Protein AF-A0A5N6EU87-F1 (afdb_monomer_lite)

Organism: NCBI:txid986946

Foldseek 3Di:
DDPPPPPPPPPCPDPVVLVVVLVPDDLVPCLLVNLLSVCVVVCPPPVSLVVLCVVLVVVDDDDPLRVCLQCVVVPHCCRVVVPVVSVLVVVLVNQCSVQFLPDPSNLVSQVVVQVVVVVVCVVRPPSQADPVRVLSVLLSVLCSQQVVCVVVVHHGDDPSNLSSSLVRSQSVSQSHDGPDPDDRDRRDDSVVSVVVD

Structure (mmCIF, N/CA/C/O backbone):
data_AF-A0A5N6EU87-F1
#
_entry.id   AF-A0A5N6EU87-F1
#
loop_
_atom_site.group_PDB
_atom_site.id
_atom_site.type_symbol
_atom_site.label_atom_id
_atom_site.label_alt_id
_atom_site.label_comp_id
_atom_site.label_asym_id
_atom_site.label_entity_id
_atom_site.label_seq_id
_atom_site.pdbx_PDB_ins_code
_atom_site.Cartn_x
_atom_site.Cartn_y
_atom_site.Cartn_z
_atom_site.occupancy
_atom_site.B_iso_or_equiv
_atom_site.auth_seq_id
_atom_site.auth_comp_id
_atom_site.auth_asym_id
_atom_site.auth_atom_id
_atom_site.pdbx_PDB_model_num
ATOM 1 N N . MET A 1 1 ? -26.123 47.259 9.784 1.00 44.97 1 MET A N 1
ATOM 2 C CA . MET A 1 1 ? -26.597 46.176 8.898 1.00 44.97 1 MET A CA 1
ATOM 3 C C . MET A 1 1 ? -26.386 44.880 9.653 1.00 44.97 1 MET A C 1
ATOM 5 O O . MET A 1 1 ? -25.276 44.674 10.124 1.00 44.97 1 MET A O 1
ATOM 9 N N . ALA A 1 2 ? -27.445 44.107 9.895 1.00 49.91 2 ALA A N 1
ATOM 10 C CA . ALA A 1 2 ? -27.328 42.826 10.585 1.00 49.91 2 ALA A CA 1
ATOM 11 C C . ALA A 1 2 ? -26.668 41.816 9.639 1.00 49.91 2 ALA A C 1
ATOM 13 O O . ALA A 1 2 ? -27.057 41.730 8.477 1.00 49.91 2 ALA A O 1
ATOM 14 N N . ASP A 1 3 ? -25.650 41.116 10.130 1.00 57.56 3 ASP A N 1
ATOM 15 C CA . ASP A 1 3 ? -24.988 40.027 9.422 1.00 57.56 3 ASP A CA 1
ATOM 16 C C . ASP A 1 3 ? -25.983 38.867 9.268 1.00 57.56 3 ASP A C 1
ATOM 18 O O . ASP A 1 3 ? -26.341 38.201 10.237 1.00 57.56 3 ASP A O 1
ATOM 22 N N . THR A 1 4 ? -26.511 38.698 8.055 1.00 63.00 4 THR A N 1
ATOM 23 C CA . THR A 1 4 ? -27.472 37.646 7.697 1.00 63.00 4 THR A CA 1
ATOM 24 C C . THR A 1 4 ? -26.784 36.424 7.095 1.00 63.00 4 THR A C 1
ATOM 26 O O . THR A 1 4 ? -27.428 35.663 6.370 1.00 63.00 4 THR A O 1
ATOM 29 N N . THR A 1 5 ? -25.481 36.236 7.322 1.00 60.91 5 THR A N 1
ATOM 30 C CA . THR A 1 5 ? -24.783 35.065 6.789 1.00 60.91 5 THR A CA 1
ATOM 31 C C . THR A 1 5 ? -25.372 33.807 7.437 1.00 60.91 5 THR A C 1
ATOM 33 O O . THR A 1 5 ? -25.341 33.689 8.663 1.00 60.91 5 THR A O 1
ATOM 36 N N . PRO A 1 6 ? -25.948 32.868 6.660 1.00 50.81 6 PRO A N 1
ATOM 37 C CA . PRO A 1 6 ? -26.518 31.659 7.228 1.00 50.81 6 PRO A CA 1
ATOM 38 C C . PRO A 1 6 ? -25.422 30.885 7.961 1.00 50.81 6 PRO A C 1
ATOM 40 O O . PRO A 1 6 ? -24.416 30.487 7.372 1.00 50.81 6 PRO A O 1
ATOM 43 N N . GLU A 1 7 ? -25.623 30.694 9.263 1.00 54.41 7 GLU A N 1
ATOM 44 C CA . GLU A 1 7 ? -24.747 29.899 10.109 1.00 54.41 7 GLU A CA 1
ATOM 45 C C . GLU A 1 7 ? -24.841 28.440 9.636 1.00 54.41 7 GLU A C 1
ATOM 47 O O . GLU A 1 7 ? -25.771 27.703 9.974 1.00 54.41 7 GLU A O 1
ATOM 52 N N . PHE A 1 8 ? -23.903 28.022 8.782 1.00 47.75 8 PHE A N 1
ATOM 53 C CA . PHE A 1 8 ? -23.770 26.629 8.370 1.00 47.75 8 PHE A CA 1
ATOM 54 C C . PHE A 1 8 ? -23.341 25.801 9.585 1.00 47.75 8 PHE A C 1
ATOM 56 O O . PHE A 1 8 ? -22.157 25.560 9.825 1.00 47.75 8 PHE A O 1
ATOM 63 N N . LYS A 1 9 ? -24.317 25.323 10.361 1.00 44.72 9 LYS A N 1
ATOM 64 C CA . LYS A 1 9 ? -24.100 24.236 11.313 1.00 44.72 9 LYS A CA 1
ATOM 65 C C . LYS A 1 9 ? -23.854 22.965 10.520 1.00 44.72 9 LYS A C 1
ATOM 67 O O . LYS A 1 9 ? -24.776 22.231 10.177 1.00 44.72 9 LYS A O 1
ATOM 72 N N . VAL A 1 10 ? -22.584 22.710 10.223 1.00 52.72 10 VAL A N 1
ATOM 73 C CA . VAL A 1 10 ? -22.137 21.391 9.789 1.00 52.72 10 VAL A CA 1
ATOM 74 C C . VAL A 1 10 ? -22.455 20.440 10.941 1.00 52.72 10 VAL A C 1
ATOM 76 O O . VAL A 1 10 ? -21.722 20.384 11.929 1.00 52.72 10 VAL A O 1
ATOM 79 N N . GLU A 1 11 ? -23.562 19.700 10.841 1.00 46.25 11 GLU A N 1
ATOM 80 C CA . GLU A 1 11 ? -23.792 18.507 11.652 1.00 46.25 11 GLU A CA 1
ATOM 81 C C . GLU A 1 11 ? -22.755 17.463 11.235 1.00 46.25 11 GLU A C 1
ATOM 83 O O . GLU A 1 11 ? -23.027 16.504 10.516 1.00 46.25 11 GLU A O 1
ATOM 88 N N . ASN A 1 12 ? -21.519 17.671 11.676 1.00 50.97 12 ASN A N 1
ATOM 89 C CA . ASN A 1 12 ? -20.437 16.717 11.581 1.00 50.97 12 ASN A CA 1
ATOM 90 C C . ASN A 1 12 ? -20.791 15.593 12.556 1.00 50.97 12 ASN A C 1
ATOM 92 O O . ASN A 1 12 ? -20.241 15.516 13.653 1.00 50.97 12 ASN A O 1
ATOM 96 N N . LYS A 1 13 ? -21.771 14.746 12.212 1.00 49.25 13 LYS A N 1
ATOM 97 C CA . LYS A 1 13 ? -21.954 13.473 12.900 1.00 49.25 13 LYS A CA 1
ATOM 98 C C . LYS A 1 13 ? -20.665 12.718 12.606 1.00 49.25 13 LYS A C 1
ATOM 100 O O . LYS A 1 13 ? -20.478 12.272 11.474 1.00 49.25 13 LYS A O 1
ATOM 105 N N . PRO A 1 14 ? -19.740 12.625 13.582 1.00 59.16 14 PRO A N 1
ATOM 106 C CA . PRO A 1 14 ? -18.492 11.937 13.341 1.00 59.16 14 PRO A CA 1
ATOM 107 C C . PRO A 1 14 ? -18.859 10.512 12.952 1.00 59.16 14 PRO A C 1
ATOM 109 O O . PRO A 1 14 ? -19.917 10.026 13.359 1.00 59.16 14 PRO A O 1
ATOM 112 N N . TYR A 1 15 ? -18.001 9.845 12.189 1.00 68.25 15 TYR A N 1
ATOM 113 C CA . TYR A 1 15 ? -18.159 8.456 11.767 1.00 68.25 15 TYR A CA 1
ATOM 114 C C . TYR A 1 15 ? -18.153 7.455 12.953 1.00 68.25 15 TYR A C 1
ATOM 116 O O . TYR A 1 15 ? -17.391 6.493 12.997 1.00 68.25 15 TYR A O 1
ATOM 124 N N . ARG A 1 16 ? -19.001 7.674 13.964 1.00 75.69 16 ARG A N 1
ATOM 125 C CA . ARG A 1 16 ? -19.160 6.882 15.183 1.00 75.69 16 ARG A CA 1
ATOM 126 C C . ARG A 1 16 ? -19.587 5.464 14.837 1.00 75.69 16 ARG A C 1
ATOM 128 O O . ARG A 1 16 ? -19.197 4.541 15.540 1.00 75.69 16 ARG A O 1
ATOM 135 N N . TRP A 1 17 ? -20.339 5.300 13.748 1.00 83.38 17 TRP A N 1
ATOM 136 C CA . TRP A 1 17 ? -20.718 3.989 13.241 1.00 83.38 17 TRP A CA 1
ATOM 137 C C . TRP A 1 17 ? -19.498 3.198 12.743 1.00 83.38 17 TRP A C 1
ATOM 139 O O . TRP A 1 17 ? -19.401 2.033 13.091 1.00 83.38 17 TRP A O 1
ATOM 149 N N . LEU A 1 18 ? -18.524 3.818 12.053 1.00 85.81 18 LEU A N 1
ATOM 150 C CA . LEU A 1 18 ? -17.290 3.132 11.627 1.00 85.81 18 LEU A CA 1
ATOM 151 C C . LEU A 1 18 ? -16.512 2.613 12.829 1.00 85.81 18 LEU A C 1
ATOM 153 O O . LEU A 1 18 ? -16.092 1.461 12.858 1.00 85.81 18 LEU A O 1
ATOM 157 N N . LYS A 1 19 ? -16.325 3.479 13.833 1.00 84.12 19 LYS A N 1
ATOM 158 C CA . LYS A 1 19 ? -15.606 3.117 15.057 1.00 84.12 19 LYS A CA 1
ATOM 159 C C . LYS A 1 19 ? -16.302 1.956 15.767 1.00 84.12 19 LYS A C 1
ATOM 161 O O . LYS A 1 19 ? -15.647 0.975 16.095 1.00 84.12 19 LYS A O 1
ATOM 166 N N . ARG A 1 20 ? -17.622 2.053 15.928 1.00 88.94 20 ARG A N 1
ATOM 167 C CA . ARG A 1 20 ? -18.458 1.002 16.514 1.00 88.94 20 ARG A CA 1
ATOM 168 C C . ARG A 1 20 ? -18.341 -0.311 15.734 1.00 88.94 20 ARG A C 1
ATOM 170 O O . ARG A 1 20 ? -18.169 -1.362 16.335 1.00 88.94 20 ARG A O 1
ATOM 177 N N . GLU A 1 21 ? -18.388 -0.249 14.410 1.00 92.25 21 GLU A N 1
ATOM 178 C CA . GLU A 1 21 ? -18.302 -1.425 13.545 1.00 92.25 21 GLU A CA 1
ATOM 179 C C . GLU A 1 21 ? -16.939 -2.123 13.660 1.00 92.25 21 GLU A C 1
ATOM 181 O O . GLU A 1 21 ? -16.865 -3.345 13.779 1.00 92.25 21 GLU A O 1
ATOM 186 N N . VAL A 1 22 ? -15.849 -1.348 13.694 1.00 91.81 22 VAL A N 1
ATOM 187 C CA . VAL A 1 22 ? -14.491 -1.863 13.936 1.00 91.81 22 VAL A CA 1
ATOM 188 C C . VAL A 1 22 ? -14.361 -2.465 15.340 1.00 91.81 22 VAL A C 1
ATOM 190 O O . VAL A 1 22 ? -13.679 -3.473 15.515 1.00 91.81 22 VAL A O 1
ATOM 193 N N . GLU A 1 23 ? -15.009 -1.873 16.344 1.00 90.75 23 GLU A N 1
ATOM 194 C CA . GLU A 1 23 ? -15.009 -2.382 17.720 1.00 90.75 23 GLU A CA 1
ATOM 195 C C . GLU A 1 23 ? -15.747 -3.721 17.844 1.00 90.75 23 GLU A C 1
ATOM 197 O O . GLU A 1 23 ? -15.232 -4.617 18.517 1.00 90.75 23 GLU A O 1
ATOM 202 N N . PHE A 1 24 ? -16.884 -3.888 17.160 1.00 94.75 24 PHE A N 1
ATOM 203 C CA . PHE A 1 24 ? -17.654 -5.138 17.150 1.00 94.75 24 PHE A CA 1
ATOM 204 C C . PHE A 1 24 ? -17.024 -6.258 16.318 1.00 94.75 24 PHE A C 1
ATOM 206 O O . PHE A 1 24 ? -17.244 -7.424 16.623 1.00 94.75 24 PHE A O 1
ATOM 213 N N . SER A 1 25 ? -16.239 -5.921 15.295 1.00 96.38 25 SER A N 1
ATOM 214 C CA . SER A 1 25 ? -15.634 -6.908 14.392 1.00 96.38 25 SER A CA 1
ATOM 215 C C . SER A 1 25 ? -14.512 -7.715 15.071 1.00 96.38 25 SER A C 1
ATOM 217 O O . SER A 1 25 ? -13.758 -7.184 15.906 1.00 96.38 25 SER A O 1
ATOM 219 N N . ASP A 1 26 ? -14.361 -8.985 14.689 1.00 97.25 26 ASP A N 1
ATOM 220 C CA . ASP A 1 26 ? -13.241 -9.832 15.115 1.00 97.25 26 ASP A CA 1
ATOM 221 C C . ASP A 1 26 ? -12.032 -9.578 14.199 1.00 97.25 26 ASP A C 1
ATOM 223 O O . ASP A 1 26 ? -12.122 -9.783 12.990 1.00 97.25 26 ASP A O 1
ATOM 227 N N . PRO A 1 27 ? -10.874 -9.131 14.715 1.00 96.50 27 PRO A N 1
ATOM 228 C CA . PRO A 1 27 ? -9.720 -8.855 13.872 1.00 96.50 27 PRO A CA 1
ATOM 229 C C . PRO A 1 27 ? -9.112 -10.074 13.174 1.00 96.50 27 PRO A C 1
ATOM 231 O O . PRO A 1 27 ? -8.325 -9.854 12.259 1.00 96.50 27 PRO A O 1
ATOM 234 N N . TYR A 1 28 ? -9.426 -11.310 13.566 1.00 96.75 28 TYR A N 1
ATOM 235 C CA . TYR A 1 28 ? -8.912 -12.519 12.913 1.00 96.75 28 TYR A CA 1
ATOM 236 C C . TYR A 1 28 ? -9.824 -13.027 11.793 1.00 96.75 28 TYR A C 1
ATOM 238 O O . TYR A 1 28 ? -9.315 -13.524 10.788 1.00 96.75 28 TYR A O 1
ATOM 246 N N . GLU A 1 29 ? -11.133 -12.815 11.919 1.00 96.25 29 GLU A N 1
ATOM 247 C CA . GLU A 1 29 ? -12.136 -13.230 10.928 1.00 96.25 29 GLU A CA 1
ATOM 248 C C . GLU A 1 29 ? -12.499 -12.079 9.970 1.00 96.25 29 GLU A C 1
ATOM 250 O O . GLU A 1 29 ? -12.463 -12.221 8.748 1.00 96.25 29 GLU A O 1
ATOM 255 N N . ASP A 1 30 ? -12.744 -10.882 10.509 1.00 96.94 30 ASP A N 1
ATOM 256 C CA . ASP A 1 30 ? -13.245 -9.708 9.783 1.00 96.94 30 ASP A CA 1
ATOM 257 C C . ASP A 1 30 ? -12.132 -8.742 9.338 1.00 96.94 30 ASP A C 1
ATOM 259 O O . ASP A 1 30 ? -12.387 -7.568 9.041 1.00 96.94 30 ASP A O 1
ATOM 263 N N . TYR A 1 31 ? -10.871 -9.183 9.290 1.00 96.69 31 TYR A N 1
ATOM 264 C CA . TYR A 1 31 ? -9.730 -8.290 9.041 1.00 96.69 31 TYR A CA 1
ATOM 265 C C . TYR A 1 31 ? -9.865 -7.452 7.763 1.00 96.69 31 TYR A C 1
ATOM 267 O O . TYR A 1 31 ? -9.460 -6.290 7.743 1.00 96.69 31 TYR A O 1
ATOM 275 N N . ALA A 1 32 ? -10.449 -8.008 6.695 1.00 95.56 32 ALA A N 1
ATOM 276 C CA . ALA A 1 32 ? -10.631 -7.289 5.437 1.00 95.56 32 ALA A CA 1
ATOM 277 C C . ALA A 1 32 ? -11.630 -6.135 5.581 1.00 95.56 32 ALA A C 1
ATOM 279 O O . ALA A 1 32 ? -11.387 -5.033 5.087 1.00 95.56 32 ALA A O 1
ATOM 280 N N . LYS A 1 33 ? -12.713 -6.364 6.328 1.00 94.50 33 LYS A N 1
ATOM 281 C CA . LYS A 1 33 ? -13.704 -5.343 6.668 1.00 94.50 33 LYS A CA 1
ATOM 282 C C . LYS A 1 33 ? -13.088 -4.275 7.564 1.00 94.50 33 LYS A C 1
ATOM 284 O O . LYS A 1 33 ? -13.216 -3.094 7.255 1.00 94.50 33 LYS A O 1
ATOM 289 N N . ILE A 1 34 ? -12.378 -4.664 8.625 1.00 94.38 34 ILE A N 1
ATOM 290 C CA . ILE A 1 34 ? -11.709 -3.704 9.517 1.00 94.38 34 ILE A CA 1
ATOM 291 C C . ILE A 1 34 ? -10.723 -2.840 8.728 1.00 94.38 34 ILE A C 1
ATOM 293 O O . ILE A 1 34 ? -10.761 -1.620 8.857 1.00 94.38 34 ILE A O 1
ATOM 297 N N . TRP A 1 35 ? -9.888 -3.441 7.875 1.00 92.94 35 TRP A N 1
ATOM 298 C CA . TRP A 1 35 ? -8.933 -2.703 7.048 1.00 92.94 35 TRP A CA 1
ATOM 299 C C . TRP A 1 35 ? -9.625 -1.716 6.102 1.00 92.94 35 TRP A C 1
ATOM 301 O O . TRP A 1 35 ? -9.251 -0.543 6.064 1.00 92.94 35 TRP A O 1
ATOM 311 N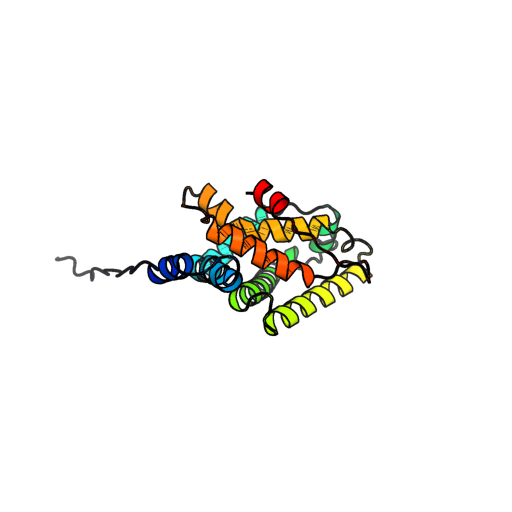 N . ARG A 1 36 ? -10.685 -2.145 5.405 1.00 91.06 36 ARG A N 1
ATOM 312 C CA . ARG A 1 36 ? -11.498 -1.264 4.556 1.00 91.06 36 ARG A CA 1
ATOM 313 C C . ARG A 1 36 ? -12.053 -0.077 5.341 1.00 91.06 36 ARG A C 1
ATOM 315 O O . ARG A 1 36 ? -11.922 1.061 4.902 1.00 91.06 36 ARG A O 1
ATOM 322 N N . LEU A 1 37 ? -12.661 -0.322 6.502 1.00 89.75 37 LEU A N 1
ATOM 323 C CA . LEU A 1 37 ? -13.218 0.740 7.347 1.00 89.75 37 LEU A CA 1
ATOM 324 C C . LEU A 1 37 ? -12.121 1.684 7.867 1.00 89.75 37 LEU A C 1
ATOM 326 O O . LEU A 1 37 ? -12.345 2.888 7.952 1.00 89.75 37 LEU A O 1
ATOM 330 N N . SER A 1 38 ? -10.931 1.150 8.152 1.00 86.75 38 SER A N 1
ATOM 331 C CA . SER A 1 38 ? -9.755 1.895 8.613 1.00 86.75 38 SER A CA 1
ATOM 332 C C . SER A 1 38 ? -9.075 2.750 7.548 1.00 86.75 38 SER A C 1
ATOM 334 O O . SER A 1 38 ? -8.503 3.786 7.894 1.00 86.75 38 SER A O 1
ATOM 336 N N . ILE A 1 39 ? -9.091 2.338 6.284 1.00 83.19 39 ILE A N 1
ATOM 337 C CA . ILE A 1 39 ? -8.350 3.019 5.215 1.00 83.19 39 ILE A CA 1
ATOM 338 C C . ILE A 1 39 ? -9.273 3.799 4.296 1.00 83.19 39 ILE A C 1
ATOM 340 O O . ILE A 1 39 ? -9.038 4.982 4.081 1.00 83.19 39 ILE A O 1
ATOM 344 N N . GLU A 1 40 ? -10.339 3.178 3.800 1.00 72.25 40 GLU A N 1
ATOM 345 C CA . GLU A 1 40 ? -11.191 3.786 2.778 1.00 72.25 40 GLU A CA 1
ATOM 346 C C . GLU A 1 40 ? -12.024 4.928 3.365 1.00 72.25 40 GLU A C 1
ATOM 348 O O . GLU A 1 40 ? -12.085 6.028 2.823 1.00 72.25 40 GLU A O 1
ATOM 353 N N . TYR A 1 41 ? -12.628 4.693 4.531 1.00 66.94 41 TYR A N 1
ATOM 354 C CA . TYR A 1 41 ? -13.566 5.648 5.118 1.00 66.94 41 TYR A CA 1
ATOM 355 C C . TYR A 1 41 ? -12.896 6.678 6.037 1.00 66.94 41 TYR A C 1
ATOM 357 O O . TYR A 1 41 ? -13.360 7.813 6.133 1.00 66.94 41 TYR A O 1
ATOM 365 N N . THR A 1 42 ? -11.779 6.332 6.683 1.00 63.56 42 THR A N 1
ATOM 366 C CA . THR A 1 42 ? -10.948 7.299 7.430 1.00 63.56 42 THR A CA 1
ATOM 367 C C . THR A 1 42 ? -9.921 8.022 6.557 1.00 63.56 42 THR A C 1
ATOM 369 O O . THR A 1 42 ? -9.281 8.959 7.034 1.00 63.56 42 THR A O 1
ATOM 372 N N . GLY A 1 43 ? -9.776 7.610 5.294 1.00 58.22 43 GLY A N 1
ATOM 373 C CA . GLY A 1 43 ? -8.859 8.170 4.304 1.00 58.22 43 GLY A CA 1
ATOM 374 C C . GLY A 1 43 ? -9.343 9.448 3.625 1.00 58.22 43 GLY A C 1
ATOM 375 O O . GLY A 1 43 ? -8.702 9.856 2.674 1.00 58.22 43 GLY A O 1
ATOM 376 N N . GLY A 1 44 ? -10.441 10.066 4.089 1.00 60.00 44 GLY A N 1
ATOM 377 C CA . GLY A 1 44 ? -10.820 11.464 3.819 1.00 60.00 44 GLY A CA 1
ATOM 378 C C . GLY A 1 44 ? -11.072 11.867 2.360 1.00 60.00 44 GLY A C 1
ATOM 379 O O . GLY A 1 44 ? -10.945 13.048 2.040 1.00 60.00 44 GLY A O 1
ATOM 380 N N . GLY A 1 45 ? -11.426 10.912 1.495 1.00 67.50 45 GLY A N 1
ATOM 381 C CA . GLY A 1 45 ? -11.710 11.154 0.077 1.00 67.50 45 GLY A CA 1
ATOM 382 C C . GLY A 1 45 ? -10.466 11.476 -0.760 1.00 67.50 45 GLY A C 1
ATOM 383 O O . GLY A 1 45 ? -9.332 11.351 -0.295 1.00 67.50 45 GLY A O 1
ATOM 384 N N . ASP A 1 46 ? -10.682 11.908 -2.005 1.00 72.38 46 ASP A N 1
ATOM 385 C CA . ASP A 1 46 ? -9.618 12.100 -3.002 1.00 72.38 46 ASP A CA 1
ATOM 386 C C . ASP A 1 46 ? -8.492 13.017 -2.514 1.00 72.38 46 ASP A C 1
ATOM 388 O O . ASP A 1 46 ? -7.320 12.750 -2.770 1.00 72.38 46 ASP A O 1
ATOM 392 N N . PHE A 1 47 ? -8.819 14.073 -1.764 1.00 81.00 47 PHE A N 1
ATOM 393 C CA . PHE A 1 47 ? -7.819 14.982 -1.205 1.00 81.00 47 PHE A CA 1
ATOM 394 C C . PHE A 1 47 ? -6.831 14.252 -0.288 1.00 81.00 47 PHE A C 1
ATOM 396 O O . PHE A 1 47 ? -5.617 14.327 -0.480 1.00 81.00 47 PHE A O 1
ATOM 403 N N . MET A 1 48 ? -7.345 13.524 0.703 1.00 78.44 48 MET A N 1
ATOM 404 C CA . MET A 1 48 ? -6.508 12.842 1.683 1.00 78.44 48 MET A CA 1
ATOM 405 C C . MET A 1 48 ? -5.755 11.662 1.059 1.00 78.44 48 MET A C 1
ATOM 407 O O . MET A 1 48 ? -4.617 11.417 1.451 1.00 78.44 48 MET A O 1
ATOM 411 N N . GLN A 1 49 ? -6.317 10.988 0.049 1.00 77.56 49 GLN A N 1
ATOM 412 C CA . GLN A 1 49 ? -5.601 9.949 -0.700 1.00 77.56 49 GLN A CA 1
ATOM 413 C C . GLN A 1 49 ? -4.454 10.514 -1.547 1.00 77.56 49 GLN A C 1
ATOM 415 O O . GLN A 1 49 ? -3.358 9.947 -1.560 1.00 77.56 49 GLN A O 1
ATOM 420 N N . ASN A 1 50 ? -4.656 11.663 -2.197 1.00 82.38 50 ASN A N 1
ATOM 421 C CA . ASN A 1 50 ? -3.584 12.360 -2.912 1.00 82.38 50 ASN A CA 1
ATOM 422 C C . ASN A 1 50 ? -2.495 12.857 -1.951 1.00 82.38 50 ASN A C 1
ATOM 424 O O . ASN A 1 50 ? -1.307 12.675 -2.222 1.00 82.38 50 ASN A O 1
ATOM 428 N N . LEU A 1 51 ? -2.883 13.412 -0.797 1.00 83.38 51 LEU A N 1
ATOM 429 C CA . LEU A 1 51 ? -1.945 13.821 0.250 1.00 83.38 51 LEU A CA 1
ATOM 430 C C . LEU A 1 51 ? -1.139 12.630 0.783 1.00 83.38 51 LEU A C 1
ATOM 432 O O . LEU A 1 51 ? 0.083 12.718 0.911 1.00 83.38 51 LEU A O 1
ATOM 436 N N . LEU A 1 52 ? -1.811 11.512 1.072 1.00 81.38 52 LEU A N 1
ATOM 437 C CA . LEU A 1 52 ? -1.166 10.274 1.498 1.00 81.38 52 LEU A CA 1
ATOM 438 C C . LEU A 1 52 ? -0.168 9.804 0.446 1.00 81.38 52 LEU A C 1
ATOM 440 O O . LEU A 1 52 ? 0.967 9.513 0.803 1.00 81.38 52 LEU A O 1
ATOM 444 N N . TYR A 1 53 ? -0.541 9.786 -0.833 1.00 82.88 53 TYR A N 1
ATOM 445 C CA . TYR A 1 53 ? 0.373 9.377 -1.896 1.00 82.88 53 TYR A CA 1
ATOM 446 C C . TYR A 1 53 ? 1.594 10.288 -2.000 1.00 82.88 53 TYR A C 1
ATOM 448 O O . TYR A 1 53 ? 2.712 9.787 -2.043 1.00 82.88 53 TYR A O 1
ATOM 456 N N . ALA A 1 54 ? 1.401 11.610 -2.001 1.00 85.81 54 ALA A N 1
ATOM 457 C CA . ALA A 1 54 ? 2.500 12.570 -2.071 1.00 85.81 54 ALA A CA 1
ATOM 458 C C . ALA A 1 54 ? 3.472 12.394 -0.893 1.00 85.81 54 ALA A C 1
ATOM 460 O O . ALA A 1 54 ? 4.689 12.365 -1.081 1.00 85.81 54 ALA A O 1
ATOM 461 N N . TYR A 1 55 ? 2.935 12.198 0.314 1.00 83.94 55 TYR A N 1
ATOM 462 C CA . TYR A 1 55 ? 3.731 11.923 1.505 1.00 83.94 55 TYR A CA 1
ATOM 463 C C . TYR A 1 55 ? 4.480 10.586 1.408 1.00 83.94 55 TYR A C 1
ATOM 465 O O . TYR A 1 55 ? 5.686 10.531 1.642 1.00 83.94 55 TYR A O 1
ATOM 473 N N . ILE A 1 56 ? 3.776 9.509 1.060 1.00 80.56 56 ILE A N 1
ATOM 474 C CA . ILE A 1 56 ? 4.306 8.143 0.963 1.00 80.56 56 ILE A CA 1
ATOM 475 C C . ILE A 1 56 ? 5.402 8.079 -0.096 1.00 80.56 56 ILE A C 1
ATOM 477 O O . ILE A 1 56 ? 6.490 7.597 0.196 1.00 80.56 56 ILE A O 1
ATOM 481 N N . PHE A 1 57 ? 5.148 8.613 -1.290 1.00 82.81 57 PHE A N 1
ATOM 482 C CA . PHE A 1 57 ? 6.090 8.586 -2.405 1.00 82.81 57 PHE A CA 1
ATOM 483 C C . PHE A 1 57 ? 7.379 9.352 -2.083 1.00 82.81 57 PHE A C 1
ATOM 485 O O . PHE A 1 57 ? 8.464 8.852 -2.352 1.00 82.81 57 PHE A O 1
ATOM 492 N N . ALA A 1 58 ? 7.284 10.513 -1.425 1.00 83.25 58 ALA A N 1
ATOM 493 C CA . ALA A 1 58 ? 8.460 11.280 -1.003 1.00 83.25 58 ALA A CA 1
ATOM 494 C C . ALA A 1 58 ? 9.269 10.611 0.125 1.00 83.25 58 ALA A C 1
ATOM 496 O O . ALA A 1 58 ? 10.443 10.917 0.304 1.00 83.25 58 ALA A O 1
ATOM 497 N N . ASN A 1 59 ? 8.648 9.719 0.905 1.00 83.00 59 ASN A N 1
ATOM 498 C CA . ASN A 1 59 ? 9.306 8.969 1.982 1.00 83.00 59 ASN A CA 1
ATOM 499 C C . ASN A 1 59 ? 9.629 7.521 1.573 1.00 83.00 59 ASN A C 1
ATOM 501 O O . ASN A 1 59 ? 10.026 6.719 2.422 1.00 83.00 59 ASN A O 1
ATOM 505 N N . PHE A 1 60 ? 9.433 7.179 0.298 1.00 83.12 60 PHE A N 1
ATOM 506 C CA . PHE A 1 60 ? 9.729 5.864 -0.240 1.00 83.12 60 PHE A CA 1
ATOM 507 C C . PHE A 1 60 ? 11.234 5.746 -0.490 1.00 83.12 60 PHE A C 1
ATOM 509 O O . PHE A 1 60 ? 11.807 6.504 -1.269 1.00 83.12 60 PHE A O 1
ATOM 516 N N . VAL A 1 61 ? 11.875 4.798 0.187 1.00 83.94 61 VAL A N 1
ATOM 517 C CA . VAL A 1 61 ? 13.305 4.513 0.050 1.00 83.94 61 VAL A CA 1
ATOM 518 C C . VAL A 1 61 ? 13.441 3.299 -0.856 1.00 83.94 61 VAL A C 1
ATOM 520 O O . VAL A 1 61 ? 13.334 2.165 -0.403 1.00 83.94 61 VAL A O 1
ATOM 523 N N . ALA A 1 62 ? 13.617 3.557 -2.147 1.00 79.50 62 ALA A N 1
ATOM 524 C CA . ALA A 1 62 ? 13.858 2.529 -3.151 1.00 79.50 62 ALA A CA 1
ATOM 525 C C . ALA A 1 62 ? 15.335 2.102 -3.137 1.00 79.50 62 ALA A C 1
ATOM 527 O O . ALA A 1 62 ? 16.214 2.957 -2.994 1.00 79.50 62 ALA A O 1
ATOM 528 N N . THR A 1 63 ? 15.631 0.815 -3.348 1.00 84.88 63 THR A N 1
ATOM 529 C CA . THR A 1 63 ? 16.995 0.400 -3.724 1.00 84.88 63 THR A CA 1
ATOM 530 C C . THR A 1 63 ? 17.385 0.970 -5.086 1.00 84.88 63 THR A C 1
ATOM 532 O O . THR A 1 63 ? 16.560 1.512 -5.830 1.00 84.88 63 THR A O 1
ATOM 535 N N . GLU A 1 64 ? 18.658 0.813 -5.441 1.00 86.00 64 GLU A N 1
ATOM 536 C CA . GLU A 1 64 ? 19.168 1.130 -6.773 1.00 86.00 64 GLU A CA 1
ATOM 537 C C . GLU A 1 64 ? 18.366 0.422 -7.878 1.00 86.00 64 GLU A C 1
ATOM 539 O O . GLU A 1 64 ? 17.956 1.071 -8.836 1.00 86.00 64 GLU A O 1
ATOM 544 N N . TRP A 1 65 ? 18.031 -0.862 -7.709 1.00 85.88 65 TRP A N 1
ATOM 545 C CA . TRP A 1 65 ? 17.274 -1.634 -8.702 1.00 85.88 65 TRP A CA 1
ATOM 546 C C . TRP A 1 65 ? 15.839 -1.128 -8.868 1.00 85.88 65 TRP A C 1
ATOM 548 O O . TRP A 1 65 ? 15.360 -0.921 -9.986 1.00 85.88 65 TRP A O 1
ATOM 558 N N . ALA A 1 66 ? 15.143 -0.875 -7.756 1.00 83.88 66 ALA A N 1
ATOM 559 C CA . ALA A 1 66 ? 13.803 -0.299 -7.807 1.00 83.88 66 ALA A CA 1
ATOM 560 C C . ALA A 1 66 ? 13.826 1.113 -8.424 1.00 83.88 66 ALA A C 1
ATOM 562 O O . ALA A 1 66 ? 12.932 1.470 -9.199 1.00 83.88 66 ALA A O 1
ATOM 563 N N . SER A 1 67 ? 14.866 1.895 -8.127 1.00 87.94 67 SER A N 1
ATOM 564 C CA . SER A 1 67 ? 15.065 3.238 -8.674 1.00 87.94 67 SER A CA 1
ATOM 565 C C . SER A 1 67 ? 15.338 3.215 -10.175 1.00 87.94 67 SER A C 1
ATOM 567 O O . SER A 1 67 ? 14.710 3.987 -10.899 1.00 87.94 67 SER A O 1
ATOM 569 N N . ASP A 1 68 ? 16.189 2.313 -10.668 1.00 89.19 68 ASP A N 1
ATOM 570 C CA . ASP A 1 68 ? 16.484 2.190 -12.100 1.00 89.19 68 ASP A CA 1
ATOM 571 C C . ASP A 1 68 ? 15.230 1.805 -12.902 1.00 89.19 68 ASP A C 1
ATOM 573 O O . ASP A 1 68 ? 14.907 2.429 -13.915 1.00 89.19 68 ASP A O 1
ATOM 577 N N . MET A 1 69 ? 14.415 0.880 -12.382 1.00 87.12 69 MET A N 1
ATOM 578 C CA . MET A 1 69 ? 13.130 0.524 -13.000 1.00 87.12 69 MET A CA 1
ATOM 579 C C . MET A 1 69 ? 12.121 1.680 -12.973 1.00 87.12 69 MET A C 1
ATOM 581 O O . MET A 1 69 ? 11.308 1.820 -13.887 1.00 87.12 69 MET A O 1
ATOM 585 N N . MET A 1 70 ? 12.142 2.535 -11.951 1.00 86.81 70 MET A N 1
ATOM 586 C CA . MET A 1 70 ? 11.257 3.702 -11.886 1.00 86.81 70 MET A CA 1
ATOM 587 C C . MET A 1 70 ? 11.732 4.843 -12.794 1.00 86.81 70 MET A C 1
ATOM 589 O O . MET A 1 70 ? 10.898 5.512 -13.413 1.00 86.81 70 MET A O 1
ATOM 593 N N . TRP A 1 71 ? 13.047 5.041 -12.899 1.00 89.56 71 TRP A N 1
ATOM 594 C CA . TRP A 1 71 ? 13.692 6.082 -13.699 1.00 89.56 71 TRP A CA 1
ATOM 595 C C . TRP A 1 71 ? 13.693 5.746 -15.195 1.00 89.56 71 TRP A C 1
ATOM 597 O O . TRP A 1 71 ? 13.392 6.603 -16.028 1.00 89.56 71 TRP A O 1
ATOM 607 N N . ARG A 1 72 ? 13.996 4.488 -15.536 1.00 89.50 72 ARG A N 1
ATOM 608 C CA . ARG A 1 72 ? 14.123 3.925 -16.894 1.00 89.50 72 ARG A CA 1
ATOM 609 C C . ARG A 1 72 ? 14.892 4.833 -17.836 1.00 89.50 72 ARG A C 1
ATOM 611 O O . ARG A 1 72 ? 14.372 5.231 -18.882 1.00 89.50 72 ARG A O 1
ATOM 618 N N . ASN A 1 73 ? 16.100 5.209 -17.426 1.00 87.62 73 ASN A N 1
ATOM 619 C CA . ASN A 1 73 ? 16.962 6.124 -18.175 1.00 87.62 73 ASN A CA 1
ATOM 620 C C . ASN A 1 73 ? 16.228 7.407 -18.644 1.00 87.62 73 ASN A C 1
ATOM 622 O O . ASN A 1 73 ? 16.303 7.796 -19.806 1.00 87.62 73 ASN A O 1
ATOM 626 N N . GLY A 1 74 ? 15.418 8.012 -17.768 1.00 89.56 74 GLY A N 1
ATOM 627 C CA . GLY A 1 74 ? 14.642 9.224 -18.064 1.00 89.56 74 GLY A CA 1
ATOM 628 C C . GLY A 1 74 ? 13.282 8.999 -18.747 1.00 89.56 74 GLY A C 1
ATOM 629 O O . GLY A 1 74 ? 12.499 9.937 -18.866 1.00 89.56 74 GLY A O 1
ATOM 630 N N . SER A 1 75 ? 12.948 7.770 -19.158 1.00 90.69 75 SER A N 1
ATOM 631 C CA . SER A 1 75 ? 11.663 7.426 -19.804 1.00 90.69 75 SER A CA 1
ATOM 632 C C . SER A 1 75 ? 10.601 6.879 -18.831 1.00 90.69 75 SER A C 1
ATOM 634 O O . SER A 1 75 ? 9.498 6.460 -19.212 1.00 90.69 75 SER A O 1
ATOM 636 N N . GLY A 1 76 ? 10.928 6.826 -17.540 1.00 89.25 76 GLY A N 1
ATOM 637 C CA . GLY A 1 76 ? 10.051 6.389 -16.462 1.00 89.25 76 GLY A CA 1
ATOM 638 C C . GLY A 1 76 ? 8.728 7.149 -16.429 1.00 89.25 76 GLY A C 1
ATOM 639 O O . GLY A 1 76 ? 8.708 8.375 -16.502 1.00 89.25 76 GLY A O 1
ATOM 640 N N . LYS A 1 77 ? 7.604 6.439 -16.243 1.00 89.44 77 LYS A N 1
ATOM 641 C CA . LYS A 1 77 ? 6.292 7.091 -16.053 1.00 89.44 77 LYS A CA 1
ATOM 642 C C . LYS A 1 77 ? 6.272 7.997 -14.818 1.00 89.44 77 LYS A C 1
ATOM 644 O O . LYS A 1 77 ? 5.494 8.938 -14.781 1.00 89.44 77 LYS A O 1
ATOM 649 N N . ALA A 1 78 ? 7.130 7.735 -13.831 1.00 86.00 78 ALA A N 1
ATOM 650 C CA . ALA A 1 78 ? 7.303 8.613 -12.677 1.00 86.00 78 ALA A CA 1
ATOM 651 C C . ALA A 1 78 ? 7.796 10.022 -13.065 1.00 86.00 78 ALA A C 1
ATOM 653 O O . ALA A 1 78 ? 7.511 10.971 -12.346 1.00 86.00 78 ALA A O 1
ATOM 654 N N . LEU A 1 79 ? 8.491 10.155 -14.202 1.00 88.38 79 LEU A N 1
ATOM 655 C CA . LEU A 1 79 ? 9.050 11.416 -14.698 1.00 88.38 79 LEU A CA 1
ATOM 656 C C . LEU A 1 79 ? 8.173 12.044 -15.779 1.00 88.38 79 LEU A C 1
ATOM 658 O O . LEU A 1 79 ? 7.933 13.244 -15.770 1.00 88.38 79 LEU A O 1
ATOM 662 N N . THR A 1 80 ? 7.691 11.226 -16.714 1.00 92.44 80 THR A N 1
ATOM 663 C CA . THR A 1 80 ? 7.019 11.709 -17.930 1.00 92.44 80 THR A CA 1
ATOM 664 C C . THR A 1 80 ? 5.500 11.781 -17.802 1.00 92.44 80 THR A C 1
ATOM 666 O O . THR A 1 80 ? 4.857 12.503 -18.556 1.00 92.44 80 THR A O 1
ATOM 669 N N . GLN A 1 81 ? 4.912 11.016 -16.875 1.00 92.44 81 GLN A N 1
ATOM 670 C CA . GLN A 1 81 ? 3.463 10.826 -16.725 1.00 92.44 81 GLN A CA 1
ATOM 671 C C . GLN A 1 81 ? 3.088 10.684 -15.241 1.00 92.44 81 GLN A C 1
ATOM 673 O O . GLN A 1 81 ? 2.349 9.775 -14.853 1.00 92.44 81 GLN A O 1
ATOM 678 N N . ALA A 1 82 ? 3.650 11.548 -14.388 1.00 87.12 82 ALA A N 1
ATOM 679 C CA . ALA A 1 82 ? 3.576 11.403 -12.934 1.00 87.12 82 ALA A CA 1
ATOM 680 C C . ALA A 1 82 ? 2.127 11.282 -12.426 1.00 87.12 82 ALA A C 1
ATOM 682 O O . ALA A 1 82 ? 1.819 10.355 -11.677 1.00 87.12 82 ALA A O 1
ATOM 683 N N . THR A 1 83 ? 1.223 12.148 -12.894 1.00 88.06 83 THR A N 1
ATOM 684 C CA . THR A 1 83 ? -0.200 12.127 -12.516 1.00 88.06 83 THR A CA 1
ATOM 685 C C . THR A 1 83 ? -0.885 10.817 -12.905 1.00 88.06 83 THR A C 1
ATOM 687 O O . THR A 1 83 ? -1.535 10.191 -12.069 1.00 88.06 83 THR A O 1
ATOM 690 N N . ASP A 1 84 ? -0.691 10.338 -14.135 1.00 90.00 84 ASP A N 1
ATOM 691 C CA . ASP A 1 84 ? -1.291 9.077 -14.590 1.00 90.00 84 ASP A CA 1
ATOM 692 C C . ASP A 1 84 ? -0.740 7.880 -13.812 1.00 90.00 84 ASP A C 1
ATOM 694 O O . ASP A 1 84 ? -1.482 6.965 -13.448 1.00 90.00 84 ASP A O 1
ATOM 698 N N . ARG A 1 85 ? 0.561 7.899 -13.497 1.00 88.25 85 ARG A N 1
ATOM 699 C CA . ARG A 1 85 ? 1.213 6.876 -12.672 1.00 88.25 85 ARG A CA 1
ATOM 700 C C . ARG A 1 85 ? 0.631 6.841 -11.257 1.00 88.25 85 ARG A C 1
ATOM 702 O O . ARG A 1 85 ? 0.453 5.743 -10.718 1.00 88.25 85 ARG A O 1
ATOM 709 N N . VAL A 1 86 ? 0.346 8.002 -10.663 1.00 86.75 86 VAL A N 1
ATOM 710 C CA . VAL A 1 86 ? -0.311 8.117 -9.349 1.00 86.75 86 VAL A CA 1
ATOM 711 C C . VAL A 1 86 ? -1.731 7.567 -9.420 1.00 86.75 86 VAL A C 1
ATOM 713 O O . VAL A 1 86 ? -2.066 6.667 -8.651 1.00 86.75 86 VAL A O 1
ATOM 716 N N . ASN A 1 87 ? -2.532 8.040 -10.376 1.00 87.88 87 ASN A N 1
ATOM 717 C CA . ASN A 1 87 ? -3.925 7.627 -10.549 1.00 87.88 87 ASN A CA 1
ATOM 718 C C . ASN A 1 87 ? -4.052 6.115 -10.757 1.00 87.88 87 ASN A C 1
ATOM 720 O O . ASN A 1 87 ? -4.906 5.464 -10.157 1.00 87.88 87 ASN A O 1
ATOM 724 N N . GLU A 1 88 ? -3.167 5.532 -11.564 1.00 90.50 88 GLU A N 1
ATOM 725 C CA . GLU A 1 88 ? -3.120 4.090 -11.782 1.00 90.50 88 GLU A CA 1
ATOM 726 C C . GLU A 1 88 ? -2.796 3.323 -10.492 1.00 90.50 88 GLU A C 1
ATOM 728 O O . GLU A 1 88 ? -3.447 2.325 -10.182 1.00 90.50 88 GLU A O 1
ATOM 733 N N . THR A 1 89 ? -1.833 3.810 -9.705 1.00 88.88 89 THR A N 1
ATOM 734 C CA . THR A 1 89 ? -1.479 3.198 -8.413 1.00 88.88 89 THR A CA 1
ATOM 735 C C . THR A 1 89 ? -2.641 3.251 -7.433 1.00 88.88 89 THR A C 1
ATOM 737 O O . THR A 1 89 ? -2.982 2.237 -6.826 1.00 88.88 89 THR A O 1
ATOM 740 N N . GLN A 1 90 ? -3.265 4.422 -7.303 1.00 87.31 90 GLN A N 1
ATOM 741 C CA . GLN A 1 90 ? -4.405 4.635 -6.418 1.00 87.31 90 GLN A CA 1
ATOM 742 C C . GLN A 1 90 ? -5.581 3.750 -6.810 1.00 87.31 90 GLN A C 1
ATOM 744 O O . GLN A 1 90 ? -6.148 3.079 -5.957 1.00 87.31 90 GLN A O 1
ATOM 749 N N . ARG A 1 91 ? -5.881 3.627 -8.107 1.00 89.69 91 ARG A N 1
ATOM 750 C CA . ARG A 1 91 ? -6.949 2.744 -8.586 1.00 89.69 91 ARG A CA 1
ATOM 751 C C . ARG A 1 91 ? -6.740 1.289 -8.159 1.00 89.69 91 ARG A C 1
ATOM 753 O O . ARG A 1 91 ? -7.698 0.628 -7.750 1.00 89.69 91 ARG A O 1
ATOM 760 N N . HIS A 1 92 ? -5.510 0.786 -8.246 1.00 92.62 92 HIS A N 1
ATOM 761 C CA . HIS A 1 92 ? -5.185 -0.560 -7.780 1.00 92.62 92 HIS A CA 1
ATOM 762 C C . HIS A 1 92 ? -5.337 -0.680 -6.261 1.00 92.62 92 HIS A C 1
ATOM 764 O O . HIS A 1 92 ? -6.046 -1.571 -5.797 1.00 92.62 92 HIS A O 1
ATOM 770 N N . PHE A 1 93 ? -4.763 0.245 -5.490 1.00 89.69 93 PHE A N 1
ATOM 771 C CA . PHE A 1 93 ? -4.882 0.225 -4.034 1.00 89.69 93 PHE A CA 1
ATOM 772 C C . PHE A 1 93 ? -6.330 0.335 -3.545 1.00 89.69 93 PHE A C 1
ATOM 774 O O . PHE A 1 93 ? -6.737 -0.497 -2.739 1.00 89.69 93 PHE A O 1
ATOM 781 N N . SER A 1 94 ? -7.133 1.260 -4.076 1.00 88.94 94 SER A N 1
ATOM 782 C CA . SER A 1 94 ? -8.561 1.378 -3.753 1.00 88.94 94 SER A CA 1
ATOM 783 C C . SER A 1 94 ? -9.322 0.096 -4.080 1.00 88.94 94 SER A C 1
ATOM 785 O O . SER A 1 94 ? -10.124 -0.365 -3.273 1.00 88.94 94 SER A O 1
ATOM 787 N N . THR A 1 95 ? -9.027 -0.549 -5.217 1.00 93.44 95 THR A N 1
ATOM 788 C CA . THR A 1 95 ? -9.611 -1.862 -5.549 1.00 93.44 95 THR A CA 1
ATOM 789 C C . THR A 1 95 ? -9.279 -2.884 -4.462 1.00 93.44 95 THR A C 1
ATOM 791 O O . THR A 1 95 ? -10.168 -3.581 -3.973 1.00 93.44 95 THR A O 1
ATOM 794 N N . TRP A 1 96 ? -8.015 -2.958 -4.039 1.00 93.94 96 TRP A N 1
ATOM 795 C CA . TRP A 1 96 ? -7.582 -3.917 -3.025 1.00 93.94 96 TRP A CA 1
ATOM 796 C C . TRP A 1 96 ? -8.227 -3.624 -1.674 1.00 93.94 96 TRP A C 1
ATOM 798 O O . TRP A 1 96 ? -8.760 -4.536 -1.050 1.00 93.94 96 TRP A O 1
ATOM 808 N N . TRP A 1 97 ? -8.216 -2.370 -1.223 1.00 90.06 97 TRP A N 1
ATOM 809 C CA . TRP A 1 97 ? -8.764 -1.965 0.072 1.00 90.06 97 TRP A CA 1
ATOM 810 C C . TRP A 1 97 ? -10.277 -2.143 0.148 1.00 90.06 97 TRP A C 1
ATOM 812 O O . TRP A 1 97 ? -10.786 -2.561 1.187 1.00 90.06 97 TRP A O 1
ATOM 822 N N . TYR A 1 98 ? -10.991 -1.876 -0.945 1.00 90.75 98 TYR A N 1
ATOM 823 C CA . TYR A 1 98 ? -12.440 -2.005 -0.995 1.00 90.75 98 TYR A CA 1
ATOM 824 C C . TYR A 1 98 ? -12.905 -3.467 -1.016 1.00 90.75 98 TYR A C 1
ATOM 826 O O . TYR A 1 98 ? -13.828 -3.836 -0.283 1.00 90.75 98 TYR A O 1
ATOM 834 N N . TYR A 1 99 ? -12.292 -4.295 -1.865 1.00 94.31 99 TYR A N 1
ATOM 835 C CA . TYR A 1 99 ? -12.741 -5.670 -2.097 1.00 94.31 99 TYR A CA 1
ATOM 836 C C . TYR A 1 99 ? -12.038 -6.706 -1.213 1.00 94.31 99 TYR A C 1
ATOM 838 O O . TYR A 1 99 ? -12.609 -7.748 -0.894 1.00 94.31 99 TYR A O 1
ATOM 846 N N . GLY A 1 100 ? -10.803 -6.435 -0.804 1.00 94.44 100 GLY A N 1
ATOM 847 C CA . GLY A 1 100 ? -9.992 -7.339 -0.002 1.00 94.44 100 GLY A CA 1
ATOM 848 C C . GLY A 1 100 ? -9.377 -8.511 -0.774 1.00 94.44 100 GLY A C 1
ATOM 849 O O . GLY A 1 100 ? -9.668 -8.725 -1.953 1.00 94.44 100 GLY A O 1
ATOM 850 N N . PRO A 1 101 ? -8.494 -9.286 -0.120 1.00 95.12 101 PRO A N 1
ATOM 851 C CA . PRO A 1 101 ? -7.601 -10.249 -0.775 1.00 95.12 101 PRO A CA 1
ATOM 852 C C . PRO A 1 101 ? -8.307 -11.455 -1.407 1.00 95.12 101 PRO A C 1
ATOM 854 O O . PRO A 1 101 ? -7.771 -12.082 -2.317 1.00 95.12 101 PRO A O 1
ATOM 857 N N . HIS A 1 102 ? -9.510 -11.797 -0.943 1.00 94.31 102 HIS A N 1
ATOM 858 C CA . HIS A 1 102 ? -10.223 -12.989 -1.417 1.00 94.31 102 HIS A CA 1
ATOM 859 C C . HIS A 1 102 ? -11.123 -12.726 -2.616 1.00 94.31 102 HIS A C 1
ATOM 861 O O . HIS A 1 102 ? -11.588 -13.672 -3.246 1.00 94.31 102 HIS A O 1
ATOM 867 N N . HIS A 1 103 ? -11.360 -11.459 -2.943 1.00 97.12 103 HIS A N 1
ATOM 868 C CA . HIS A 1 103 ? -12.312 -11.087 -3.973 1.00 97.12 103 HIS A CA 1
ATOM 869 C C . HIS A 1 103 ? -11.717 -11.222 -5.389 1.00 97.12 103 HIS A C 1
ATOM 871 O O . HIS A 1 103 ? -10.555 -10.852 -5.601 1.00 97.12 103 HIS A O 1
ATOM 877 N N . PRO A 1 104 ? -12.499 -11.680 -6.388 1.00 97.38 104 PRO A N 1
ATOM 878 C CA . PRO A 1 104 ? -12.028 -11.834 -7.767 1.00 97.38 104 PRO A CA 1
ATOM 879 C C . PRO A 1 104 ? -11.446 -10.556 -8.387 1.00 97.38 104 PRO A C 1
ATOM 881 O O . PRO A 1 104 ? -10.427 -10.623 -9.068 1.00 97.38 104 PRO A O 1
ATOM 884 N N . GLU A 1 105 ? -12.033 -9.386 -8.113 1.00 97.50 105 GLU A N 1
ATOM 885 C CA . GLU A 1 105 ? -11.523 -8.106 -8.643 1.00 97.50 105 GLU A CA 1
ATOM 886 C C . GLU A 1 105 ? -10.128 -7.753 -8.113 1.00 97.50 105 GLU A C 1
ATOM 888 O O . GLU A 1 105 ? -9.280 -7.266 -8.863 1.00 97.50 105 GLU A O 1
ATOM 893 N N . THR A 1 106 ? -9.838 -8.072 -6.849 1.00 97.00 106 THR A N 1
ATOM 894 C CA . THR A 1 106 ? -8.490 -7.907 -6.293 1.00 97.00 106 THR A CA 1
ATOM 895 C C . THR A 1 106 ? -7.504 -8.829 -6.998 1.00 97.00 106 THR A C 1
ATOM 897 O O . THR A 1 106 ? -6.446 -8.371 -7.423 1.00 97.00 106 THR A O 1
ATOM 900 N N . ARG A 1 107 ? -7.864 -10.104 -7.199 1.00 95.56 107 ARG A N 1
ATOM 901 C CA . ARG A 1 107 ? -7.012 -11.074 -7.911 1.00 95.56 107 ARG A CA 1
ATOM 902 C C . ARG A 1 107 ? -6.721 -10.622 -9.339 1.00 95.56 107 ARG A C 1
ATOM 904 O O . ARG A 1 107 ? -5.564 -10.548 -9.733 1.00 95.56 107 ARG A O 1
ATOM 911 N N . LYS A 1 108 ? -7.755 -10.200 -10.070 1.00 97.06 108 LYS A N 1
ATOM 912 C CA . LYS A 1 108 ? -7.628 -9.638 -11.421 1.00 97.06 108 LYS A CA 1
ATOM 913 C C . LYS A 1 108 ? -6.714 -8.415 -11.444 1.00 97.06 108 LYS A C 1
ATOM 915 O O . LYS A 1 108 ? -5.877 -8.280 -12.336 1.00 97.06 108 LYS A O 1
ATOM 920 N N . SER A 1 109 ? -6.852 -7.525 -10.464 1.00 97.25 109 SER A N 1
ATOM 921 C CA . SER A 1 109 ? -5.973 -6.369 -10.332 1.00 97.25 109 SER A CA 1
ATOM 922 C C . SER A 1 109 ? -4.519 -6.774 -10.076 1.00 97.25 109 SER A C 1
ATOM 924 O O . SER A 1 109 ? -3.624 -6.146 -10.638 1.00 97.25 109 SER A O 1
ATOM 926 N N . ILE A 1 110 ? -4.270 -7.776 -9.235 1.00 94.38 110 ILE A N 1
ATOM 927 C CA . ILE A 1 110 ? -2.919 -8.268 -8.942 1.00 94.38 110 ILE A CA 1
ATOM 928 C C . ILE A 1 110 ? -2.312 -8.962 -10.165 1.00 94.38 110 ILE A C 1
ATOM 930 O O . ILE A 1 110 ? -1.153 -8.717 -10.485 1.00 94.38 110 ILE A O 1
ATOM 934 N N . ASP A 1 111 ? -3.096 -9.722 -10.929 1.00 93.62 111 ASP A N 1
ATOM 935 C CA . ASP A 1 111 ? -2.640 -10.352 -12.172 1.00 93.62 111 ASP A CA 1
ATOM 936 C C . ASP A 1 111 ? -2.148 -9.330 -13.204 1.00 93.62 111 ASP A C 1
ATOM 938 O O . ASP A 1 111 ? -1.168 -9.576 -13.911 1.00 93.62 111 ASP A O 1
ATOM 942 N N . ILE A 1 112 ? -2.799 -8.165 -13.291 1.00 95.38 112 ILE A N 1
ATOM 943 C CA . ILE A 1 112 ? -2.351 -7.059 -14.151 1.00 95.38 112 ILE A CA 1
ATOM 944 C C . ILE A 1 112 ? -0.970 -6.556 -13.704 1.00 95.38 112 ILE A C 1
ATOM 946 O O . ILE A 1 112 ? -0.089 -6.363 -14.547 1.00 95.38 112 ILE A O 1
ATOM 950 N N . ILE A 1 113 ? -0.758 -6.387 -12.394 1.00 93.00 113 ILE A N 1
ATOM 951 C CA . ILE A 1 113 ? 0.535 -5.972 -11.833 1.00 93.00 113 ILE A CA 1
ATOM 952 C C . ILE A 1 113 ? 1.605 -7.041 -12.071 1.00 93.00 113 ILE A C 1
ATOM 954 O O . ILE A 1 113 ? 2.677 -6.720 -12.578 1.00 93.00 113 ILE A O 1
ATOM 958 N N . ASN A 1 114 ? 1.300 -8.313 -11.820 1.00 91.38 114 ASN A N 1
ATOM 959 C CA . ASN A 1 114 ? 2.215 -9.428 -12.060 1.00 91.38 114 ASN A CA 1
ATOM 960 C C . ASN A 1 114 ? 2.633 -9.518 -13.536 1.00 91.38 114 ASN A C 1
ATOM 962 O O . ASN A 1 114 ? 3.814 -9.683 -13.844 1.00 91.38 114 ASN A O 1
ATOM 966 N N . LYS A 1 115 ? 1.689 -9.351 -14.475 1.00 90.62 115 LYS A N 1
ATOM 967 C CA . LYS A 1 115 ? 1.994 -9.294 -15.917 1.00 90.62 115 LYS A CA 1
ATOM 968 C C . LYS A 1 115 ? 2.915 -8.125 -16.256 1.00 90.62 115 LYS A C 1
ATOM 970 O O . LYS A 1 115 ? 3.822 -8.288 -17.070 1.00 90.62 115 LYS A O 1
ATOM 975 N N . ARG A 1 116 ? 2.709 -6.965 -15.627 1.00 90.06 116 ARG A N 1
ATOM 976 C CA . ARG A 1 116 ? 3.565 -5.787 -15.804 1.00 90.06 116 ARG A CA 1
ATOM 977 C C . ARG A 1 116 ? 4.972 -6.015 -15.261 1.00 90.06 116 ARG A C 1
ATOM 979 O O . ARG A 1 116 ? 5.926 -5.751 -15.984 1.00 90.06 116 ARG A O 1
ATOM 986 N N . HIS A 1 117 ? 5.099 -6.527 -14.040 1.00 89.75 117 HIS A N 1
ATOM 987 C CA . HIS A 1 117 ? 6.391 -6.855 -13.431 1.00 89.75 117 HIS A CA 1
ATOM 988 C C . HIS A 1 117 ? 7.147 -7.867 -14.294 1.00 89.75 117 HIS A C 1
ATOM 990 O O . HIS A 1 117 ? 8.290 -7.624 -14.660 1.00 89.75 117 HIS A O 1
ATOM 996 N N . LYS A 1 118 ? 6.475 -8.931 -14.754 1.00 86.81 118 LYS A N 1
ATOM 997 C CA . LYS A 1 118 ? 7.049 -9.899 -15.702 1.00 86.81 118 LYS A CA 1
ATOM 998 C C . LYS A 1 118 ? 7.478 -9.255 -17.023 1.00 86.81 118 LYS A C 1
ATOM 1000 O O . LYS A 1 118 ? 8.502 -9.632 -17.585 1.00 86.81 118 LYS A O 1
ATOM 1005 N N . GLY A 1 119 ? 6.693 -8.311 -17.542 1.00 88.44 119 GLY A N 1
ATOM 1006 C CA . GLY A 1 119 ? 7.037 -7.550 -18.741 1.00 88.44 119 GLY A CA 1
ATOM 1007 C C . GLY A 1 119 ? 8.315 -6.734 -18.553 1.00 88.44 119 GLY A C 1
ATOM 1008 O O . GLY A 1 119 ? 9.211 -6.818 -19.386 1.00 88.44 119 GLY A O 1
ATOM 1009 N N . HIS A 1 120 ? 8.424 -6.005 -17.440 1.00 87.50 120 HIS A N 1
ATOM 1010 C CA . HIS A 1 120 ? 9.615 -5.223 -17.109 1.00 87.50 120 HIS A CA 1
ATOM 1011 C C . HIS A 1 120 ? 10.832 -6.094 -16.787 1.00 87.50 120 HIS A C 1
ATOM 1013 O O . HIS A 1 120 ? 11.919 -5.754 -17.238 1.00 87.50 120 HIS A O 1
ATOM 1019 N N . GLY A 1 121 ? 10.664 -7.242 -16.126 1.00 86.75 121 GLY A N 1
ATOM 1020 C CA . GLY A 1 121 ? 11.760 -8.179 -15.845 1.00 86.75 121 GLY A CA 1
ATOM 1021 C C . GLY A 1 121 ? 12.475 -8.689 -17.103 1.00 86.75 121 GLY A C 1
ATOM 1022 O O . GLY A 1 121 ? 13.658 -8.991 -17.060 1.00 86.75 121 GLY A O 1
ATOM 1023 N N . ARG A 1 122 ? 11.815 -8.693 -18.273 1.00 86.00 122 ARG A N 1
ATOM 1024 C CA . ARG A 1 122 ? 12.485 -9.003 -19.554 1.00 86.00 122 ARG A CA 1
ATOM 1025 C C . ARG A 1 122 ? 13.519 -7.953 -19.962 1.00 86.00 122 ARG A C 1
ATOM 1027 O O . ARG A 1 122 ? 14.500 -8.296 -20.608 1.00 86.00 122 ARG A O 1
ATOM 1034 N N . SER A 1 123 ? 13.262 -6.686 -19.645 1.00 87.12 123 SER A N 1
ATOM 1035 C CA . SER A 1 123 ? 14.157 -5.561 -19.947 1.00 87.12 123 SER A CA 1
ATOM 1036 C C . SER A 1 123 ? 15.126 -5.262 -18.804 1.00 87.12 123 SER A C 1
ATOM 1038 O O . SER A 1 123 ? 16.166 -4.665 -19.046 1.00 87.12 123 SER A O 1
ATOM 1040 N N . TYR A 1 124 ? 14.792 -5.697 -17.588 1.00 86.81 124 TYR A N 1
ATOM 1041 C CA . TYR A 1 124 ? 15.567 -5.498 -16.366 1.00 86.81 124 TYR A CA 1
ATOM 1042 C C . TYR A 1 124 ? 15.714 -6.830 -15.607 1.00 86.81 124 TYR A C 1
ATOM 1044 O O . TYR A 1 124 ? 15.072 -7.009 -14.567 1.00 86.81 124 TYR A O 1
ATOM 1052 N N . PRO A 1 125 ? 16.508 -7.791 -16.119 1.00 86.12 125 PRO A N 1
ATOM 1053 C CA . PRO A 1 125 ? 16.659 -9.094 -15.477 1.00 86.12 125 PRO A CA 1
ATOM 1054 C C . PRO A 1 125 ? 17.148 -8.966 -14.030 1.00 86.12 125 PRO A C 1
ATOM 1056 O O . PRO A 1 125 ? 18.019 -8.147 -13.727 1.00 86.12 125 PRO A O 1
ATOM 1059 N N . GLY A 1 126 ? 16.568 -9.755 -13.129 1.00 84.19 126 GLY A N 1
ATOM 1060 C CA . GLY A 1 126 ? 16.898 -9.774 -11.701 1.00 84.19 126 GLY A CA 1
ATOM 1061 C C . GLY A 1 126 ? 16.297 -8.630 -10.875 1.00 84.19 126 GLY A C 1
ATOM 1062 O O . GLY A 1 126 ? 16.282 -8.704 -9.649 1.00 84.19 126 GLY A O 1
ATOM 1063 N N . HIS A 1 127 ? 15.736 -7.588 -11.492 1.00 86.00 127 HIS A N 1
ATOM 1064 C CA . HIS A 1 127 ? 15.211 -6.438 -10.743 1.00 86.00 127 HIS A CA 1
ATOM 1065 C C . HIS A 1 127 ? 13.912 -6.755 -9.985 1.00 86.00 127 HIS A C 1
ATOM 1067 O O . HIS A 1 127 ? 13.510 -5.997 -9.104 1.00 86.00 127 HIS A O 1
ATOM 1073 N N . PHE A 1 128 ? 13.254 -7.880 -10.290 1.00 84.88 128 PHE A N 1
ATOM 1074 C CA . PHE A 1 128 ? 12.055 -8.351 -9.589 1.00 84.88 128 PHE A CA 1
ATOM 1075 C C . PHE A 1 128 ? 12.312 -9.627 -8.777 1.00 84.88 128 PHE A C 1
ATOM 1077 O O . PHE A 1 128 ? 11.362 -10.299 -8.358 1.00 84.88 128 PHE A O 1
ATOM 1084 N N . SER A 1 129 ? 13.581 -9.986 -8.575 1.00 82.38 129 SER A N 1
ATOM 1085 C CA . SER A 1 129 ? 13.984 -11.233 -7.929 1.00 82.38 129 SER A CA 1
ATOM 1086 C C . SER A 1 129 ? 14.159 -11.095 -6.413 1.00 82.38 129 SER A C 1
ATOM 1088 O O . SER A 1 129 ? 14.037 -12.081 -5.687 1.00 82.38 129 SER A O 1
ATOM 1090 N N . ASP A 1 130 ? 14.429 -9.883 -5.921 1.00 80.81 130 ASP A N 1
ATOM 1091 C CA . ASP A 1 130 ? 14.601 -9.624 -4.494 1.00 80.81 130 ASP A CA 1
ATOM 1092 C C . ASP A 1 130 ? 13.260 -9.446 -3.768 1.00 80.81 130 ASP A C 1
ATOM 1094 O O . ASP A 1 130 ? 12.501 -8.500 -3.975 1.00 80.81 130 ASP A O 1
ATOM 1098 N N . THR A 1 131 ? 12.990 -10.370 -2.854 1.00 81.25 131 THR A N 1
ATOM 1099 C CA . THR A 1 131 ? 11.802 -10.365 -1.995 1.00 81.25 131 THR A CA 1
ATOM 1100 C C . THR A 1 131 ? 11.805 -9.261 -0.930 1.00 81.25 131 THR A C 1
ATOM 1102 O O . THR A 1 131 ? 10.741 -8.949 -0.376 1.00 81.25 131 THR A O 1
ATOM 1105 N N . SER A 1 132 ? 12.969 -8.684 -0.617 1.00 82.38 132 SER A N 1
ATOM 1106 C CA . SER A 1 132 ? 13.114 -7.641 0.401 1.00 82.38 132 SER A CA 1
ATOM 1107 C C . SER A 1 132 ? 12.365 -6.369 -0.003 1.00 82.38 132 SER A C 1
ATOM 1109 O O . SER A 1 132 ? 11.632 -5.809 0.811 1.00 82.38 132 SER A O 1
ATOM 1111 N N . GLU A 1 133 ? 12.422 -6.009 -1.286 1.00 81.62 133 GLU A N 1
ATOM 1112 C CA . GLU A 1 133 ? 11.724 -4.865 -1.878 1.00 81.62 133 GLU A CA 1
ATOM 1113 C C . GLU A 1 133 ? 10.207 -4.992 -1.772 1.00 81.62 133 GLU A C 1
ATOM 1115 O O . GLU A 1 133 ? 9.508 -4.104 -1.281 1.00 81.62 133 GLU A O 1
ATOM 1120 N N . TYR A 1 134 ? 9.679 -6.154 -2.145 1.00 84.75 134 TYR A N 1
ATOM 1121 C CA . TYR A 1 134 ? 8.253 -6.419 -2.014 1.00 84.75 134 TYR A CA 1
ATOM 1122 C C . TYR A 1 134 ? 7.801 -6.372 -0.549 1.00 84.75 134 TYR A C 1
ATOM 1124 O O . TYR A 1 134 ? 6.742 -5.826 -0.233 1.00 84.75 134 TYR A O 1
ATOM 1132 N N . THR A 1 135 ? 8.611 -6.928 0.355 1.00 85.12 135 THR A N 1
ATOM 1133 C CA . THR A 1 135 ? 8.334 -6.897 1.796 1.00 85.12 135 THR A CA 1
ATOM 1134 C C . THR A 1 135 ? 8.340 -5.462 2.316 1.00 85.12 135 THR A C 1
ATOM 1136 O O . THR A 1 135 ? 7.428 -5.078 3.050 1.00 85.12 135 THR A O 1
ATOM 1139 N N . TYR A 1 136 ? 9.321 -4.656 1.903 1.00 86.56 136 TYR A N 1
ATOM 1140 C CA . TYR A 1 136 ? 9.428 -3.246 2.253 1.00 86.56 136 TYR A CA 1
ATOM 1141 C C . TYR A 1 136 ? 8.197 -2.465 1.796 1.00 86.56 136 TYR A C 1
ATOM 1143 O O . TYR A 1 136 ? 7.529 -1.866 2.639 1.00 86.56 136 TYR A O 1
ATOM 1151 N N . VAL A 1 137 ? 7.843 -2.528 0.506 1.00 86.00 137 VAL A N 1
ATOM 1152 C CA . VAL A 1 137 ? 6.683 -1.820 -0.063 1.00 86.00 137 VAL A CA 1
ATOM 1153 C C . VAL A 1 137 ? 5.409 -2.173 0.697 1.00 86.00 137 VAL A C 1
ATOM 1155 O O . VAL A 1 137 ? 4.655 -1.289 1.097 1.00 86.00 137 VAL A O 1
ATOM 1158 N N . ILE A 1 138 ? 5.179 -3.461 0.944 1.00 89.12 138 ILE A N 1
ATOM 1159 C CA . ILE A 1 138 ? 3.950 -3.932 1.582 1.00 89.12 138 ILE A CA 1
ATOM 1160 C C . ILE A 1 138 ? 3.876 -3.486 3.040 1.00 89.12 138 ILE A C 1
ATOM 1162 O O . ILE A 1 138 ? 2.847 -2.959 3.467 1.00 89.12 138 ILE A O 1
ATOM 1166 N N . CYS A 1 139 ? 4.960 -3.649 3.799 1.00 87.88 139 CYS A N 1
ATOM 1167 C CA . CYS A 1 139 ? 5.033 -3.151 5.169 1.00 87.88 139 CYS A CA 1
ATOM 1168 C C . CYS A 1 139 ? 4.837 -1.636 5.213 1.00 87.88 139 CYS A C 1
ATOM 1170 O O . CYS A 1 139 ? 4.060 -1.144 6.029 1.00 87.88 139 CYS A O 1
ATOM 1172 N N . PHE A 1 140 ? 5.499 -0.905 4.315 1.00 87.25 140 PHE A N 1
ATOM 1173 C CA . PHE A 1 140 ? 5.400 0.541 4.214 1.00 87.25 140 PHE A CA 1
ATOM 1174 C C . PHE A 1 140 ? 3.957 0.977 3.958 1.00 87.25 140 PHE A C 1
ATOM 1176 O O . PHE A 1 140 ? 3.427 1.783 4.725 1.00 87.25 140 PHE A O 1
ATOM 1183 N N . THR A 1 141 ? 3.269 0.400 2.969 1.00 86.19 141 THR A N 1
ATOM 1184 C CA . THR A 1 141 ? 1.855 0.705 2.700 1.00 86.19 141 THR A CA 1
ATOM 1185 C C . THR A 1 141 ? 0.963 0.369 3.895 1.00 86.19 141 THR A C 1
ATOM 1187 O O . THR A 1 141 ? 0.107 1.171 4.268 1.00 86.19 141 THR A O 1
ATOM 1190 N N . ALA A 1 142 ? 1.181 -0.776 4.541 1.00 88.50 142 ALA A N 1
ATOM 1191 C CA . ALA A 1 142 ? 0.337 -1.246 5.634 1.00 88.50 142 ALA A CA 1
ATOM 1192 C C . ALA A 1 142 ? 0.353 -0.349 6.884 1.00 88.50 142 ALA A C 1
ATOM 1194 O O . ALA A 1 142 ? -0.620 -0.326 7.639 1.00 88.50 142 ALA A O 1
ATOM 1195 N N . ILE A 1 143 ? 1.438 0.396 7.104 1.00 87.06 143 ILE A N 1
ATOM 1196 C CA . ILE A 1 143 ? 1.605 1.255 8.287 1.00 87.06 143 ILE A CA 1
ATOM 1197 C C . ILE A 1 143 ? 1.616 2.752 7.960 1.00 87.06 143 ILE A C 1
ATOM 1199 O O . ILE A 1 143 ? 1.627 3.571 8.878 1.00 87.06 143 ILE A O 1
ATOM 1203 N N . SER A 1 144 ? 1.637 3.139 6.680 1.00 85.75 144 SER A N 1
ATOM 1204 C CA . SER A 1 144 ? 1.828 4.539 6.265 1.00 85.75 144 SER A CA 1
ATOM 1205 C C . SER A 1 144 ? 0.808 5.491 6.886 1.00 85.75 144 SER A C 1
ATOM 1207 O O . SER A 1 144 ? 1.175 6.562 7.369 1.00 85.75 144 SER A O 1
ATOM 1209 N N . VAL A 1 145 ? -0.462 5.083 6.940 1.00 86.00 145 VAL A N 1
ATOM 1210 C CA . VAL A 1 145 ? -1.532 5.888 7.546 1.00 86.00 145 VAL A CA 1
ATOM 1211 C C . VAL A 1 145 ? -1.344 6.019 9.062 1.00 86.00 145 VAL A C 1
ATOM 1213 O O . VAL A 1 145 ? -1.472 7.121 9.592 1.00 86.00 145 VAL A O 1
ATOM 1216 N N . ASP A 1 146 ? -0.990 4.937 9.765 1.00 88.62 146 ASP A N 1
ATOM 1217 C CA . ASP A 1 146 ? -0.695 4.978 11.206 1.00 88.62 146 ASP A CA 1
ATOM 1218 C C . ASP A 1 146 ? 0.482 5.918 11.501 1.00 88.62 146 ASP A C 1
ATOM 1220 O O . ASP A 1 146 ? 0.376 6.813 12.343 1.00 88.62 146 ASP A O 1
ATOM 1224 N N . ARG A 1 147 ? 1.576 5.780 10.741 1.00 87.50 147 ARG A N 1
ATOM 1225 C CA . ARG A 1 147 ? 2.773 6.621 10.876 1.00 87.50 147 ARG A CA 1
ATOM 1226 C C . ARG A 1 147 ? 2.473 8.091 10.612 1.00 87.50 147 ARG A C 1
ATOM 1228 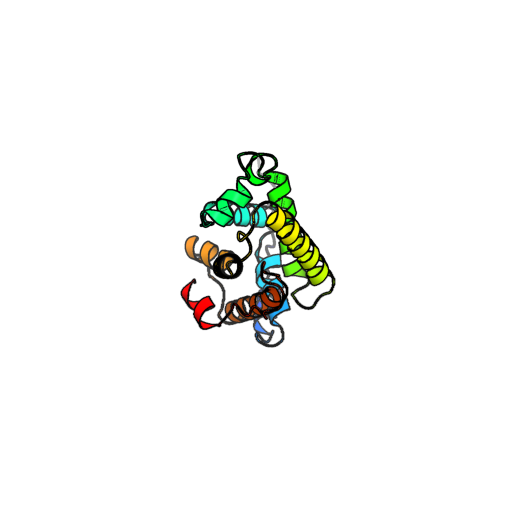O O . ARG A 1 147 ? 2.901 8.935 11.399 1.00 87.50 147 ARG A O 1
ATOM 1235 N N . LEU A 1 148 ? 1.727 8.41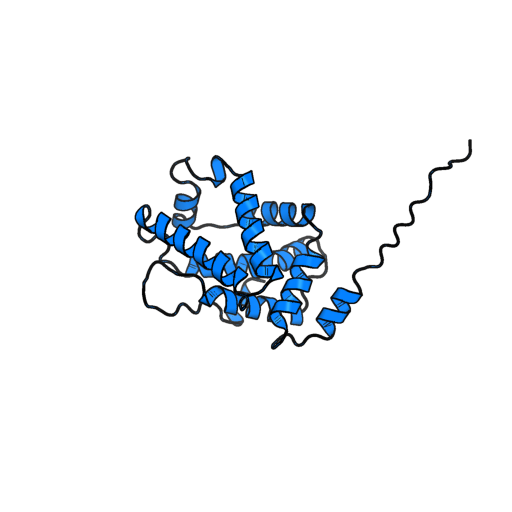4 9.553 1.00 86.12 148 LEU A N 1
ATOM 1236 C CA . LEU A 1 148 ? 1.353 9.799 9.259 1.00 86.12 148 LEU A CA 1
ATOM 1237 C C . LEU A 1 148 ? 0.494 10.387 10.383 1.00 86.12 148 LEU A C 1
ATOM 1239 O O . LEU A 1 148 ? 0.791 11.474 10.873 1.00 86.12 148 LEU A O 1
ATOM 1243 N N . ARG A 1 149 ? -0.531 9.659 10.841 1.00 86.50 149 ARG A N 1
ATOM 1244 C CA . ARG A 1 149 ? -1.404 10.113 11.935 1.00 86.50 149 ARG A CA 1
ATOM 1245 C C . ARG A 1 149 ? -0.605 10.393 13.204 1.00 86.50 149 ARG A C 1
ATOM 1247 O O . ARG A 1 149 ? -0.739 11.473 13.771 1.00 86.50 149 ARG A O 1
ATOM 1254 N N . ARG A 1 150 ? 0.285 9.478 13.597 1.00 89.44 150 ARG A N 1
ATOM 1255 C CA . ARG A 1 150 ? 1.177 9.660 14.754 1.00 89.44 150 ARG A CA 1
ATOM 1256 C C . ARG A 1 150 ? 2.105 10.866 14.584 1.00 89.44 150 ARG A C 1
ATOM 1258 O O . ARG A 1 150 ? 2.256 11.643 15.523 1.00 89.44 150 ARG A O 1
ATOM 1265 N N . LYS A 1 151 ? 2.676 11.072 13.390 1.00 88.50 151 LYS A N 1
ATOM 1266 C CA . LYS A 1 151 ? 3.527 12.237 13.077 1.00 88.50 151 LYS A CA 1
ATOM 1267 C C . LYS A 1 151 ? 2.764 13.560 13.198 1.00 88.50 151 LYS A C 1
ATOM 1269 O O . LYS A 1 151 ? 3.322 14.546 13.666 1.00 88.50 151 LYS A O 1
ATOM 1274 N N . LEU A 1 152 ? 1.478 13.554 12.855 1.00 87.06 152 LEU A N 1
ATOM 1275 C CA . LEU A 1 152 ? 0.554 14.678 13.033 1.00 87.06 152 LEU A CA 1
ATOM 1276 C C . LEU A 1 152 ? -0.036 14.770 14.454 1.00 87.06 152 LEU A C 1
ATOM 1278 O O . LEU A 1 152 ? -0.945 15.563 14.682 1.00 87.06 152 LEU A O 1
ATOM 1282 N N . ARG A 1 153 ? 0.457 13.971 15.414 1.00 89.50 153 ARG A N 1
ATOM 1283 C CA . ARG A 1 153 ? -0.039 13.890 16.803 1.00 89.50 153 ARG A CA 1
ATOM 1284 C C . ARG A 1 153 ? -1.522 13.508 16.916 1.00 89.50 153 ARG A C 1
ATOM 1286 O O . ARG A 1 153 ? -2.174 13.798 17.915 1.00 89.50 153 ARG A O 1
ATOM 1293 N N . LEU A 1 154 ? -2.046 12.821 15.906 1.00 86.12 154 LEU A N 1
ATOM 1294 C CA . LEU A 1 154 ? -3.364 12.197 15.925 1.00 86.12 154 LEU A CA 1
ATOM 1295 C C . LEU A 1 154 ? -3.268 10.783 16.506 1.00 86.12 154 LEU A C 1
ATOM 1297 O O . LEU A 1 154 ? -2.212 10.148 16.491 1.00 86.12 154 LEU A O 1
ATOM 1301 N N . SER A 1 155 ? -4.400 10.242 16.957 1.00 86.69 155 SER A N 1
ATOM 1302 C CA . SER A 1 155 ? -4.468 8.833 17.347 1.00 86.69 155 SER A CA 1
ATOM 1303 C C . SER A 1 155 ? -4.165 7.936 16.147 1.00 86.69 155 SER A C 1
ATOM 1305 O O . SER A 1 155 ? -4.822 8.042 15.104 1.00 86.69 155 SER A O 1
ATOM 1307 N N . GLY A 1 156 ? -3.179 7.059 16.314 1.00 88.44 156 GLY A N 1
ATOM 1308 C CA . GLY A 1 156 ? -2.843 6.006 15.364 1.00 88.44 156 GLY A CA 1
ATOM 1309 C C . GLY A 1 156 ? -3.860 4.860 15.347 1.00 88.44 156 GLY A C 1
ATOM 1310 O O . GLY A 1 156 ? -4.944 4.952 15.925 1.00 88.44 156 GLY A O 1
ATOM 1311 N N . PHE A 1 157 ? -3.489 3.764 14.696 1.00 90.44 157 PHE A N 1
ATOM 1312 C CA . PHE A 1 157 ? -4.256 2.528 14.669 1.00 90.44 157 PHE A CA 1
ATOM 1313 C C . PHE A 1 157 ? -4.316 1.861 16.042 1.00 90.44 157 PHE A C 1
ATOM 1315 O O . PHE A 1 157 ? -3.319 1.779 16.769 1.00 90.44 157 PHE A O 1
ATOM 1322 N N . THR A 1 158 ? -5.497 1.337 16.366 1.00 91.94 158 THR A N 1
ATOM 1323 C CA . THR A 1 158 ? -5.704 0.436 17.505 1.00 91.94 158 THR A CA 1
ATOM 1324 C C . THR A 1 158 ? -5.037 -0.918 17.250 1.00 91.94 158 THR A C 1
ATOM 1326 O O . THR A 1 158 ? -4.720 -1.261 16.110 1.00 91.94 158 THR A O 1
ATOM 1329 N N . GLU A 1 159 ? -4.855 -1.741 18.288 1.00 93.25 159 GLU A N 1
ATOM 1330 C CA . GLU A 1 159 ? -4.298 -3.091 18.101 1.00 93.25 159 GLU A CA 1
ATOM 1331 C C . GLU A 1 159 ? -5.156 -3.955 17.161 1.00 93.25 159 GLU A C 1
ATOM 1333 O O . GLU A 1 159 ? -4.597 -4.648 16.314 1.00 93.25 159 GLU A O 1
ATOM 1338 N N . LYS A 1 160 ? -6.496 -3.844 17.210 1.00 94.31 160 LYS A N 1
ATOM 13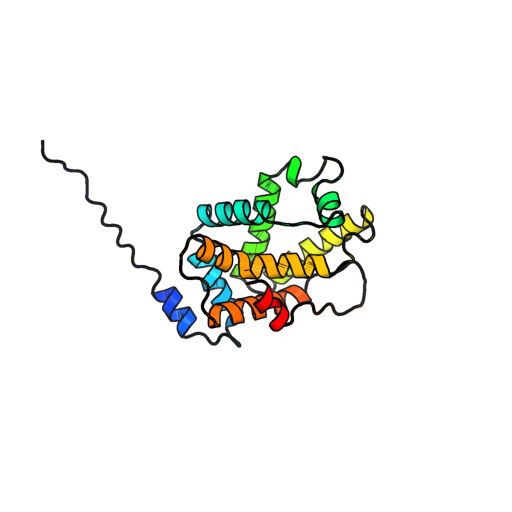39 C CA . LYS A 1 160 ? -7.389 -4.525 16.250 1.00 94.31 160 LYS A CA 1
ATOM 1340 C C . LYS A 1 160 ? -7.080 -4.121 14.808 1.00 94.31 160 LYS A C 1
ATOM 1342 O O . LYS A 1 160 ? -6.970 -4.976 13.937 1.00 94.31 160 LYS A O 1
ATOM 1347 N 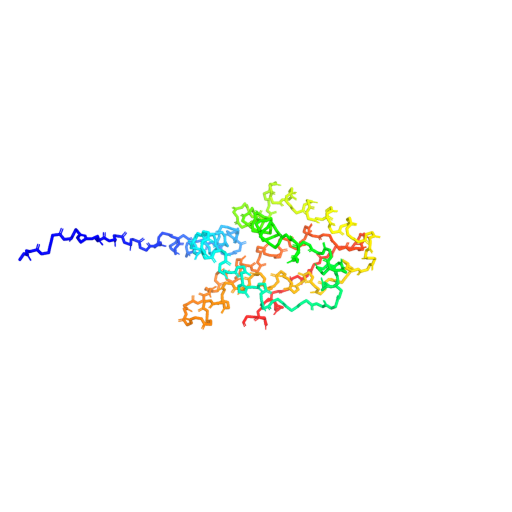N . GLN A 1 161 ? -6.895 -2.825 14.562 1.00 93.25 161 GLN A N 1
ATOM 1348 C CA . GLN A 1 161 ? -6.585 -2.307 13.229 1.00 93.25 161 GLN A CA 1
ATOM 1349 C C . GLN A 1 161 ? -5.197 -2.750 12.753 1.00 93.25 161 GLN A C 1
ATOM 1351 O O . GLN A 1 161 ? -5.037 -3.074 11.581 1.00 93.25 161 GLN A O 1
ATOM 1356 N N . LYS A 1 162 ? -4.205 -2.836 13.648 1.00 93.88 162 LYS A N 1
ATOM 1357 C CA . LYS A 1 162 ? -2.870 -3.364 13.315 1.00 93.88 162 LYS A CA 1
ATOM 1358 C C . LYS A 1 162 ? -2.893 -4.857 12.983 1.00 93.88 162 LYS A C 1
ATOM 1360 O O . LYS A 1 162 ? -2.232 -5.268 12.034 1.00 93.88 162 LYS A O 1
ATOM 1365 N N . ILE A 1 163 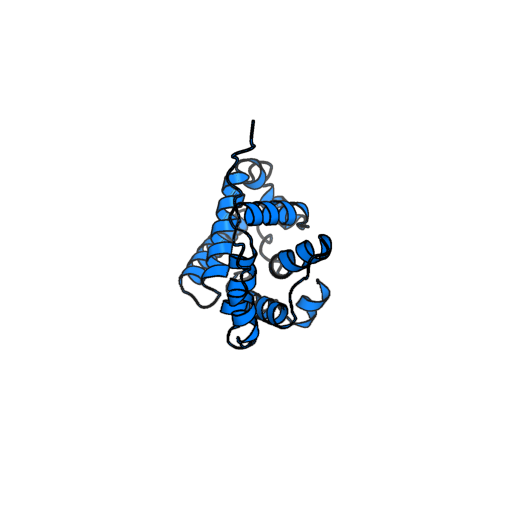? -3.650 -5.663 13.734 1.00 95.25 163 ILE A N 1
ATOM 1366 C CA . ILE A 1 163 ? -3.848 -7.090 13.426 1.00 95.25 163 ILE A CA 1
ATOM 1367 C C . ILE A 1 163 ? -4.522 -7.227 12.061 1.00 95.25 163 ILE A C 1
ATOM 1369 O O . ILE A 1 163 ? -4.029 -7.967 11.209 1.00 95.25 163 ILE A O 1
ATOM 1373 N N . ALA A 1 164 ? -5.586 -6.457 11.827 1.00 95.25 164 ALA A N 1
ATOM 1374 C CA . ALA A 1 164 ? -6.305 -6.475 10.565 1.00 95.25 164 ALA A CA 1
ATOM 1375 C C . ALA A 1 164 ? -5.412 -6.078 9.380 1.00 95.25 164 ALA A C 1
ATOM 1377 O O . ALA A 1 164 ? -5.397 -6.771 8.366 1.00 95.25 164 ALA A O 1
ATOM 1378 N N . ALA A 1 165 ? -4.612 -5.018 9.533 1.00 93.81 165 ALA A N 1
ATOM 1379 C CA . ALA A 1 165 ? -3.617 -4.591 8.554 1.00 93.81 165 ALA A CA 1
ATOM 1380 C C . ALA A 1 165 ? -2.631 -5.717 8.225 1.00 93.81 165 ALA A C 1
ATOM 1382 O O . ALA A 1 165 ? -2.441 -6.065 7.061 1.00 93.81 165 ALA A O 1
ATOM 1383 N N . TYR A 1 166 ? -2.036 -6.329 9.249 1.00 94.12 166 TYR A N 1
ATOM 1384 C CA . TYR A 1 166 ? -1.103 -7.434 9.064 1.00 94.12 166 TYR A CA 1
ATOM 1385 C C . TYR A 1 166 ? -1.741 -8.612 8.324 1.00 94.12 166 TYR A C 1
ATOM 1387 O O . TYR A 1 166 ? -1.156 -9.108 7.363 1.00 94.12 166 TYR A O 1
ATOM 1395 N N . LEU A 1 167 ? -2.928 -9.062 8.740 1.00 95.25 167 LEU A N 1
ATOM 1396 C CA . LEU A 1 167 ? -3.605 -10.202 8.115 1.00 95.25 167 LEU A CA 1
ATOM 1397 C C . LEU A 1 167 ? -4.028 -9.895 6.679 1.00 95.25 167 LEU A C 1
ATOM 1399 O O . LEU A 1 167 ? -3.823 -10.730 5.796 1.00 95.25 167 LEU A O 1
ATOM 1403 N N . PHE A 1 168 ? -4.529 -8.683 6.434 1.00 95.50 168 PHE A N 1
ATOM 1404 C CA . PHE A 1 168 ? -4.863 -8.198 5.102 1.00 95.50 168 PHE A CA 1
ATOM 1405 C C . PHE A 1 168 ? -3.653 -8.281 4.176 1.00 95.50 168 PHE A C 1
ATOM 1407 O O . PHE A 1 168 ? -3.687 -8.969 3.155 1.00 95.50 168 PHE A O 1
ATOM 1414 N N . TRP A 1 169 ? -2.551 -7.638 4.557 1.00 93.62 169 TRP A N 1
ATOM 1415 C CA . TRP A 1 169 ? -1.363 -7.587 3.717 1.00 93.62 169 TRP A CA 1
ATOM 1416 C C . TRP A 1 169 ? -0.654 -8.937 3.623 1.00 93.62 169 TRP A C 1
ATOM 1418 O O . TRP A 1 169 ? -0.126 -9.264 2.566 1.00 93.62 169 TRP A O 1
ATOM 1428 N N . LYS A 1 170 ? -0.717 -9.782 4.657 1.00 92.12 170 LYS A N 1
ATOM 1429 C CA . LYS A 1 170 ? -0.236 -11.174 4.610 1.00 92.12 170 LYS A CA 1
ATOM 1430 C C . LYS A 1 170 ? -1.027 -12.042 3.637 1.00 92.12 170 LYS A C 1
ATOM 1432 O O . LYS A 1 170 ? -0.464 -12.964 3.052 1.00 92.12 170 LYS A O 1
ATOM 1437 N N . ALA A 1 171 ? -2.322 -11.797 3.481 1.00 93.38 171 ALA A N 1
ATOM 1438 C CA . ALA A 1 171 ? -3.113 -12.473 2.465 1.00 93.38 171 ALA A CA 1
ATOM 1439 C C . ALA A 1 171 ? -2.792 -11.925 1.063 1.00 93.38 171 ALA A C 1
ATOM 1441 O O . ALA A 1 171 ? -2.625 -12.715 0.137 1.00 93.38 171 ALA A O 1
ATOM 1442 N N . MET A 1 172 ? -2.628 -10.603 0.924 1.00 92.88 172 MET A N 1
ATOM 1443 C CA . MET A 1 172 ? -2.245 -9.960 -0.341 1.00 92.88 172 MET A CA 1
ATOM 1444 C C . MET A 1 172 ? -0.890 -10.441 -0.870 1.00 92.88 172 MET A C 1
ATOM 1446 O O . MET A 1 172 ? -0.765 -10.714 -2.062 1.00 92.88 172 MET A O 1
ATOM 1450 N N . THR A 1 173 ? 0.117 -10.575 -0.001 1.00 88.94 173 THR A N 1
ATOM 1451 C CA . THR A 1 173 ? 1.484 -10.951 -0.402 1.00 88.94 173 THR A CA 1
ATOM 1452 C C . THR A 1 173 ? 1.546 -12.260 -1.170 1.00 88.94 173 THR A C 1
ATOM 1454 O O . THR A 1 173 ? 2.284 -12.364 -2.139 1.00 88.94 173 THR A O 1
ATOM 1457 N N . ARG A 1 174 ? 0.719 -13.238 -0.797 1.00 87.88 174 ARG A N 1
ATOM 1458 C CA . ARG A 1 174 ? 0.669 -14.556 -1.445 1.00 87.88 174 ARG A CA 1
ATOM 1459 C C . ARG A 1 174 ? 0.297 -14.502 -2.930 1.00 87.88 174 ARG A C 1
ATOM 1461 O O . ARG A 1 174 ? 0.447 -15.504 -3.616 1.00 87.88 174 ARG A O 1
ATOM 1468 N N . MET A 1 175 ? -0.232 -13.376 -3.409 1.00 89.81 175 MET A N 1
ATOM 1469 C CA . MET A 1 175 ? -0.664 -13.210 -4.795 1.00 89.81 175 MET A CA 1
ATOM 1470 C C . MET A 1 175 ? 0.367 -12.500 -5.683 1.00 89.81 175 MET A C 1
ATOM 1472 O O . MET A 1 175 ? 0.237 -12.564 -6.905 1.00 89.81 175 MET A O 1
ATOM 1476 N N . PHE A 1 176 ? 1.372 -11.815 -5.125 1.00 88.56 176 PHE A N 1
ATOM 1477 C CA . PHE A 1 176 ? 2.404 -11.187 -5.957 1.00 88.56 176 PHE A CA 1
ATOM 1478 C C . PHE A 1 176 ? 3.456 -12.210 -6.375 1.00 88.56 176 PHE A C 1
ATOM 1480 O O . PHE A 1 176 ? 3.883 -13.046 -5.579 1.00 88.56 176 PHE A O 1
ATOM 1487 N N . LEU A 1 177 ? 3.883 -12.116 -7.632 1.00 84.94 177 LEU A N 1
ATOM 1488 C CA . LEU A 1 177 ? 4.898 -12.989 -8.205 1.00 84.94 177 LEU A CA 1
ATOM 1489 C C . LEU A 1 177 ? 6.254 -12.287 -8.226 1.00 84.94 177 LEU A C 1
ATOM 1491 O O . LEU A 1 177 ? 6.370 -11.156 -8.694 1.00 84.94 177 LEU A O 1
ATOM 1495 N N . VAL A 1 178 ? 7.274 -13.001 -7.763 1.00 82.06 178 VAL A N 1
ATOM 1496 C CA . VAL A 1 178 ? 8.688 -12.630 -7.877 1.00 82.06 178 VAL A CA 1
ATOM 1497 C C . VAL A 1 178 ? 9.319 -13.331 -9.078 1.00 82.06 178 VAL A C 1
ATOM 1499 O O . VAL A 1 178 ? 8.791 -14.328 -9.571 1.00 82.06 178 VAL A O 1
ATOM 1502 N N . GLU A 1 179 ? 10.449 -12.820 -9.565 1.00 74.31 179 GLU A N 1
ATOM 1503 C CA . GLU A 1 179 ? 11.121 -13.292 -10.791 1.00 74.31 179 GLU A CA 1
ATOM 1504 C C . GLU A 1 179 ? 11.672 -14.734 -10.719 1.00 74.31 179 GLU A C 1
ATOM 1506 O O . GLU A 1 179 ? 12.244 -15.231 -11.684 1.00 74.31 179 GLU A O 1
ATOM 1511 N N . PHE A 1 180 ? 11.423 -15.471 -9.636 1.00 64.06 180 PHE A N 1
ATOM 1512 C CA . PHE A 1 180 ? 11.728 -16.895 -9.539 1.00 64.06 180 PHE A CA 1
ATOM 1513 C C . PHE A 1 180 ? 10.454 -17.746 -9.665 1.00 64.06 180 PHE A C 1
ATOM 1515 O O . PHE A 1 180 ? 9.642 -17.784 -8.736 1.00 64.06 180 PHE A O 1
ATOM 1522 N N . PRO A 1 181 ? 10.245 -18.453 -10.793 1.00 48.31 181 PRO A N 1
ATOM 1523 C CA . PRO A 1 181 ? 9.115 -19.359 -10.928 1.00 48.31 181 PRO A CA 1
ATOM 1524 C C . PRO A 1 181 ? 9.253 -20.535 -9.949 1.00 48.31 181 PRO A C 1
ATOM 1526 O O . PRO A 1 181 ? 10.264 -21.230 -9.945 1.00 48.31 181 PRO A O 1
ATOM 1529 N N . GLY A 1 182 ? 8.211 -20.790 -9.151 1.00 47.44 182 GLY A N 1
ATOM 1530 C CA . GLY A 1 182 ? 8.054 -22.049 -8.411 1.00 47.44 182 GLY A CA 1
ATOM 1531 C C . GLY A 1 182 ? 8.382 -22.031 -6.915 1.00 47.44 182 GLY A C 1
ATOM 1532 O O . GLY A 1 182 ? 8.313 -23.089 -6.296 1.00 47.44 182 GLY A O 1
ATOM 1533 N N . GLN A 1 183 ? 8.690 -20.879 -6.310 1.00 47.16 183 GLN A N 1
ATOM 1534 C CA . GLN A 1 183 ? 8.817 -20.771 -4.852 1.00 47.16 183 GLN A CA 1
ATOM 1535 C C . GLN A 1 183 ? 7.629 -20.030 -4.227 1.00 47.16 183 GLN A C 1
ATOM 1537 O O . GLN A 1 183 ? 7.290 -18.915 -4.619 1.00 47.16 183 GLN A O 1
ATOM 1542 N N . ASP A 1 184 ? 7.018 -20.657 -3.219 1.00 50.47 184 ASP A N 1
ATOM 1543 C CA . ASP A 1 184 ? 5.975 -20.072 -2.373 1.00 50.47 184 ASP A CA 1
ATOM 1544 C C . ASP A 1 184 ? 6.567 -18.921 -1.537 1.00 50.47 184 ASP A C 1
ATOM 1546 O O . ASP A 1 184 ? 7.154 -19.124 -0.470 1.00 50.47 184 ASP A O 1
ATOM 1550 N N . TRP A 1 185 ? 6.422 -17.688 -2.016 1.00 57.03 185 TRP A N 1
ATOM 1551 C CA . TRP A 1 185 ? 6.856 -16.497 -1.292 1.00 57.03 185 TRP A CA 1
ATOM 1552 C C . TRP A 1 185 ? 5.931 -16.213 -0.090 1.00 57.03 185 TRP A C 1
ATOM 1554 O O . TRP A 1 185 ? 4.730 -15.981 -0.240 1.00 57.03 185 TRP A O 1
ATOM 1564 N N . LYS A 1 186 ? 6.480 -16.238 1.137 1.00 58.34 186 LYS A N 1
ATOM 1565 C CA . LYS A 1 186 ? 5.750 -15.992 2.404 1.00 58.34 186 LYS A CA 1
ATOM 1566 C C . LYS A 1 186 ? 6.419 -14.876 3.229 1.00 58.34 186 LYS A C 1
ATOM 1568 O O . LYS A 1 186 ? 7.052 -15.161 4.242 1.00 58.34 186 LYS A O 1
ATOM 1573 N N . PRO A 1 187 ? 6.279 -13.602 2.833 1.00 56.34 187 PRO A N 1
ATOM 1574 C CA . PRO A 1 187 ? 7.109 -12.498 3.344 1.00 56.34 187 PRO A CA 1
ATOM 1575 C C . PRO A 1 187 ? 6.752 -11.965 4.733 1.00 56.34 187 PRO A C 1
ATOM 1577 O O . PRO A 1 187 ? 7.576 -11.313 5.364 1.00 56.34 187 PRO A O 1
ATOM 1580 N N . LEU A 1 188 ? 5.524 -12.171 5.219 1.00 56.41 188 LEU A N 1
ATOM 1581 C CA . LEU A 1 188 ? 5.057 -11.480 6.423 1.00 56.41 188 LEU A CA 1
ATOM 1582 C C . LEU A 1 188 ? 4.977 -12.407 7.637 1.00 56.41 188 LEU A C 1
ATOM 1584 O O . LEU A 1 188 ? 4.076 -13.245 7.749 1.00 56.41 188 LEU A O 1
ATOM 1588 N N . SER A 1 189 ? 5.887 -12.175 8.587 1.00 59.22 189 SER A N 1
ATOM 1589 C CA . SER A 1 189 ? 5.740 -12.578 9.986 1.00 59.22 189 SER A CA 1
ATOM 1590 C C . SER A 1 189 ? 5.209 -11.403 10.813 1.00 59.22 189 SER A C 1
ATOM 1592 O O . SER A 1 189 ? 5.494 -10.236 10.534 1.00 59.22 189 SER A O 1
ATOM 1594 N N . PHE A 1 190 ? 4.434 -11.689 11.860 1.00 54.00 190 PHE A N 1
ATOM 1595 C CA . PHE A 1 190 ? 3.843 -10.636 12.696 1.00 54.00 190 PHE A CA 1
ATOM 1596 C C . PHE A 1 190 ? 4.906 -9.798 13.429 1.00 54.00 190 PHE A C 1
ATOM 1598 O O . PHE A 1 190 ? 4.712 -8.611 13.681 1.00 54.00 190 PHE A O 1
ATOM 1605 N N . GLN A 1 191 ? 6.062 -10.397 13.734 1.00 53.16 191 GLN A N 1
ATOM 1606 C CA . GLN A 1 191 ? 7.182 -9.700 14.370 1.00 53.16 191 GLN A CA 1
ATOM 1607 C C . GLN A 1 191 ? 7.857 -8.694 13.429 1.00 53.16 191 GLN A C 1
ATOM 1609 O O . GLN A 1 191 ? 8.201 -7.602 13.877 1.00 53.16 191 GLN A O 1
ATOM 1614 N N . ALA A 1 192 ? 8.002 -9.019 12.138 1.00 55.97 192 ALA A N 1
ATOM 1615 C CA . ALA A 1 192 ? 8.524 -8.079 11.144 1.00 55.97 192 ALA A CA 1
ATOM 1616 C C . ALA A 1 192 ? 7.597 -6.862 10.994 1.00 55.97 192 ALA A C 1
ATOM 1618 O O . ALA A 1 192 ? 8.067 -5.731 10.961 1.00 55.97 192 ALA A O 1
ATOM 1619 N N . PHE A 1 193 ? 6.278 -7.082 11.022 1.00 55.84 193 PHE A N 1
ATOM 1620 C CA . PHE A 1 193 ? 5.276 -6.017 10.947 1.00 55.84 193 PHE A CA 1
ATOM 1621 C C . PHE A 1 193 ? 5.354 -5.021 12.118 1.00 55.84 193 PHE A C 1
ATOM 1623 O O . PHE A 1 193 ? 5.280 -3.812 11.916 1.00 55.84 193 PHE A O 1
ATOM 1630 N N . ARG A 1 194 ? 5.541 -5.512 13.353 1.00 57.41 194 ARG A N 1
ATOM 1631 C CA . ARG A 1 194 ? 5.592 -4.661 14.556 1.00 57.41 194 ARG A CA 1
ATOM 1632 C C . ARG A 1 194 ? 6.855 -3.806 14.677 1.00 57.41 194 ARG A C 1
ATOM 1634 O O . ARG A 1 194 ? 6.793 -2.776 15.330 1.00 57.41 194 ARG A O 1
ATOM 1641 N N . ARG A 1 195 ? 7.986 -4.218 14.092 1.00 51.22 195 ARG A N 1
ATOM 1642 C CA . ARG A 1 195 ? 9.271 -3.495 14.217 1.00 51.22 195 ARG A CA 1
ATOM 1643 C C . ARG A 1 195 ? 9.380 -2.254 13.325 1.00 51.22 195 ARG A C 1
ATOM 1645 O O . ARG A 1 195 ? 10.289 -1.459 13.524 1.00 51.22 195 ARG A O 1
ATOM 1652 N N . ILE A 1 196 ? 8.492 -2.107 12.341 1.00 49.94 196 ILE A N 1
ATOM 1653 C CA . ILE A 1 196 ? 8.524 -1.010 11.356 1.00 49.94 196 ILE A CA 1
ATOM 1654 C C . ILE A 1 196 ? 7.584 0.146 11.783 1.00 49.94 196 ILE A C 1
ATOM 1656 O O . ILE A 1 196 ? 7.644 1.237 11.211 1.00 49.94 196 ILE A O 1
ATOM 1660 N N . GLY A 1 197 ? 6.727 -0.077 12.791 1.00 40.81 197 GLY A N 1
ATOM 1661 C CA . GLY A 1 197 ? 5.746 0.887 13.314 1.00 40.81 197 GLY A CA 1
ATOM 1662 C C . GLY A 1 197 ? 6.199 1.639 14.558 1.00 40.81 197 GLY A C 1
ATOM 1663 O O . GLY A 1 197 ? 6.829 1.005 15.429 1.00 40.81 197 GLY A O 1
#

Secondary structure (DSSP, 8-state):
--------------SHHHHHHHHHS-TTTSHHHHHHIIIIITS-HHHHHHHHHHHHHHT----HHHHHHHHGGGT-HHHHSHHHHHHHHHHHHHHHHHH-TTSHHHHHHHHHHHHHHHHHHTTSTTTT--HHHHHHHHHHHHHHHHHHHHHTT-----HHHHHHHHHHHHHHHTTPPPSSTT-------HHHHHH--

pLDDT: mean 82.15, std 14.49, range [40.81, 97.5]

Sequence (197 aa):
MADTTPEFKVENKPYRWLKREVEFSDPYEDYAKIWRLSIEYTGGGDFMQNLLYAYIFANFVATEWASDMMWRNGSGKALTQATDRVNETQRHFSTWWYYGPHHPETRKSIDIINKRHKGHGRSYPGHFSDTSEYTYVICFTAISVDRLRRKLRLSGFTEKQKIAAYLFWKAMTRMFLVEFPGQDWKPLSFQAFRRIG

Radius of gyration: 19.2 Å; chains: 1; bounding box: 47×68×38 Å